Protein AF-0000000077340319 (afdb_homodimer)

InterPro domains:
  IPR002528 Multi antimicrobial extrusion protein [PF01554] (1-114)

Structure (mmCIF, N/CA/C/O backbone):
data_AF-0000000077340319-model_v1
#
loop_
_entity.id
_entity.type
_entity.pdbx_description
1 polymer 'Uncharacterized protein'
#
loop_
_atom_site.group_PDB
_atom_site.id
_atom_site.type_symbol
_atom_site.label_atom_id
_atom_site.label_alt_id
_atom_site.label_comp_id
_atom_site.label_asym_id
_atom_site.label_entity_id
_atom_site.label_seq_id
_atom_site.pdbx_PDB_ins_code
_atom_site.Cartn_x
_atom_site.Cartn_y
_atom_site.Cartn_z
_atom_site.occupancy
_atom_site.B_iso_or_equiv
_atom_site.auth_seq_id
_atom_site.auth_comp_id
_atom_site.auth_asym_id
_atom_site.auth_atom_id
_atom_site.pdbx_PDB_model_num
ATOM 1 N N . MET A 1 1 ? 5.273 -1.945 2.334 1 71.88 1 MET A N 1
ATOM 2 C CA . MET A 1 1 ? 4.215 -0.991 2.012 1 71.88 1 MET A CA 1
ATOM 3 C C . MET A 1 1 ? 3.523 -0.497 3.277 1 71.88 1 MET A C 1
ATOM 5 O O . MET A 1 1 ? 3.422 0.709 3.504 1 71.88 1 MET A O 1
ATOM 9 N N . GLY A 1 2 ? 3.26 -1.447 4.137 1 71.12 2 GLY A N 1
ATOM 10 C CA . GLY A 1 2 ? 2.559 -1.055 5.348 1 71.12 2 GLY A CA 1
ATOM 11 C C . GLY A 1 2 ? 3.375 -0.139 6.238 1 71.12 2 GLY A C 1
ATOM 12 O O . GLY A 1 2 ? 2.877 0.888 6.707 1 71.12 2 GLY A O 1
ATOM 13 N N . MET A 1 3 ? 4.664 -0.384 6.344 1 78.5 3 MET A N 1
ATOM 14 C CA . MET A 1 3 ? 5.492 0.429 7.227 1 78.5 3 MET A CA 1
ATOM 15 C C . MET A 1 3 ? 5.75 1.805 6.621 1 78.5 3 MET A C 1
ATOM 17 O O . MET A 1 3 ? 5.859 2.797 7.344 1 78.5 3 MET A O 1
ATOM 21 N N . ALA A 1 4 ? 5.758 1.771 5.332 1 83.62 4 ALA A N 1
ATOM 22 C CA . ALA A 1 4 ? 5.977 3.045 4.648 1 83.62 4 ALA A CA 1
ATOM 23 C C . ALA A 1 4 ? 4.762 3.955 4.781 1 83.62 4 ALA A C 1
ATOM 25 O O . ALA A 1 4 ? 4.879 5.18 4.688 1 83.62 4 ALA A O 1
ATOM 26 N N . SER A 1 5 ? 3.633 3.4 5.066 1 86.25 5 SER A N 1
ATOM 27 C CA . SER A 1 5 ? 2.424 4.207 5.215 1 86.25 5 SER A CA 1
ATOM 28 C C . SER A 1 5 ? 2.484 5.062 6.473 1 86.25 5 SER A C 1
ATOM 30 O O . SER A 1 5 ? 1.88 6.137 6.527 1 86.25 5 SER A O 1
ATOM 32 N N . ALA A 1 6 ? 3.264 4.555 7.484 1 90.12 6 ALA A N 1
ATOM 33 C CA . ALA A 1 6 ? 3.482 5.367 8.68 1 90.12 6 ALA A CA 1
ATOM 34 C C . ALA A 1 6 ? 4.203 6.664 8.336 1 90.12 6 ALA A C 1
ATOM 36 O O . ALA A 1 6 ? 3.924 7.711 8.922 1 90.12 6 ALA A O 1
ATOM 37 N N . LEU A 1 7 ? 5.098 6.516 7.422 1 92.81 7 LEU A N 1
ATOM 38 C CA . LEU A 1 7 ? 5.805 7.711 6.973 1 92.81 7 LEU A CA 1
ATOM 39 C C . LEU A 1 7 ? 4.848 8.688 6.305 1 92.81 7 LEU A C 1
ATOM 41 O O . LEU A 1 7 ? 4.934 9.898 6.527 1 92.81 7 LEU A O 1
ATOM 45 N N . ASP A 1 8 ? 3.957 8.148 5.508 1 93 8 ASP A N 1
ATOM 46 C CA . ASP A 1 8 ? 2.951 8.984 4.859 1 93 8 ASP A CA 1
ATOM 47 C C . ASP A 1 8 ? 2.125 9.75 5.891 1 93 8 ASP A C 1
ATOM 49 O O . ASP A 1 8 ? 1.859 10.945 5.719 1 93 8 ASP A O 1
ATOM 53 N N . THR A 1 9 ? 1.809 9.086 6.914 1 92.94 9 THR A N 1
ATOM 54 C CA . THR A 1 9 ? 0.997 9.688 7.969 1 92.94 9 THR A CA 1
ATOM 55 C C . THR A 1 9 ? 1.769 10.789 8.688 1 92.94 9 THR A C 1
ATOM 57 O O . THR A 1 9 ? 1.292 11.922 8.781 1 92.94 9 THR A O 1
ATOM 60 N N . LEU A 1 10 ? 2.934 10.5 9.117 1 94.69 10 LEU A N 1
ATOM 61 C CA . LEU A 1 10 ? 3.713 11.438 9.914 1 94.69 10 LEU A CA 1
ATOM 62 C C . LEU A 1 10 ? 4.145 12.633 9.07 1 94.69 10 LEU A C 1
ATOM 64 O O . LEU A 1 10 ? 4.078 13.781 9.531 1 94.69 10 LEU A O 1
ATOM 68 N N . CYS A 1 11 ? 4.566 12.352 7.863 1 96 11 CYS A N 1
ATOM 69 C CA . CYS A 1 11 ? 4.941 13.445 6.973 1 96 11 CYS A CA 1
ATOM 70 C C . CYS A 1 11 ? 3.732 14.297 6.617 1 96 11 CYS A C 1
ATOM 72 O O . CYS A 1 11 ? 3.832 15.523 6.547 1 96 11 CYS A O 1
ATOM 74 N N . GLY A 1 12 ? 2.59 13.641 6.352 1 95.94 12 GLY A N 1
ATOM 75 C CA . GLY A 1 12 ? 1.373 14.391 6.066 1 95.94 12 GLY A CA 1
ATOM 76 C C . GLY A 1 12 ? 0.97 15.32 7.195 1 95.94 12 GLY A C 1
ATOM 77 O O . GLY A 1 12 ? 0.634 16.484 6.953 1 95.94 12 GLY A O 1
ATOM 78 N N . GLN A 1 13 ? 1.025 14.82 8.359 1 96.06 13 GLN A N 1
ATOM 79 C CA . GLN A 1 13 ? 0.679 15.625 9.531 1 96.06 13 GLN A CA 1
ATOM 80 C C . GLN A 1 13 ? 1.628 16.812 9.68 1 96.06 13 GLN A C 1
ATOM 82 O O . GLN A 1 13 ? 1.188 17.938 9.914 1 96.06 13 GLN A O 1
ATOM 87 N N . SER A 1 14 ? 2.91 16.531 9.586 1 96.5 14 SER A N 1
ATOM 88 C CA . SER A 1 14 ? 3.912 17.594 9.734 1 96.5 14 SER A CA 1
ATOM 89 C C . SER A 1 14 ? 3.777 18.641 8.633 1 96.5 14 SER A C 1
ATOM 91 O O . SER A 1 14 ? 3.9 19.844 8.898 1 96.5 14 SER A O 1
ATOM 93 N N . TYR A 1 15 ? 3.562 18.219 7.441 1 96.88 15 TYR A N 1
ATOM 94 C CA . TYR A 1 15 ? 3.379 19.141 6.328 1 96.88 15 TYR A CA 1
ATOM 95 C C . TYR A 1 15 ? 2.152 20.016 6.551 1 96.88 15 TYR A C 1
ATOM 97 O O . TYR A 1 15 ? 2.211 21.234 6.355 1 96.88 15 TYR A O 1
ATOM 105 N N . GLY A 1 16 ? 1.054 19.391 6.949 1 95.81 16 GLY A N 1
ATOM 106 C CA . GLY A 1 16 ? -0.154 20.141 7.258 1 95.81 16 GLY A CA 1
ATOM 107 C C . GLY A 1 16 ? 0.039 21.156 8.375 1 95.81 16 GLY A C 1
ATOM 108 O O . GLY A 1 16 ? -0.524 22.25 8.328 1 95.81 16 GLY A O 1
ATOM 109 N N . ALA A 1 17 ? 0.841 20.797 9.297 1 96.88 17 ALA A N 1
ATOM 110 C CA . ALA A 1 17 ? 1.118 21.656 10.445 1 96.88 17 ALA A CA 1
ATOM 111 C C . ALA A 1 17 ? 2.205 22.672 10.117 1 96.88 17 ALA A C 1
ATOM 113 O O . ALA A 1 17 ? 2.633 23.438 10.984 1 96.88 17 ALA A O 1
ATOM 114 N N . LYS A 1 18 ? 2.727 22.578 8.938 1 96.94 18 LYS A N 1
ATOM 115 C CA . LYS A 1 18 ? 3.775 23.469 8.438 1 96.94 18 LYS A CA 1
ATOM 116 C C . LYS A 1 18 ? 5.078 23.266 9.203 1 96.94 18 LYS A C 1
ATOM 118 O O . LYS A 1 18 ? 5.832 24.219 9.43 1 96.94 18 LYS A O 1
ATOM 123 N N . GLN A 1 19 ? 5.211 22.078 9.719 1 95.88 19 GLN A N 1
ATOM 124 C CA . GLN A 1 19 ? 6.488 21.672 10.297 1 95.88 19 GLN A CA 1
ATOM 125 C C . GLN A 1 19 ? 7.363 20.984 9.258 1 95.88 19 GLN A C 1
ATOM 127 O O . GLN A 1 19 ? 7.66 19.797 9.383 1 95.88 19 GLN A O 1
ATOM 132 N N . TYR A 1 20 ? 7.891 21.734 8.398 1 95.69 20 TYR A N 1
ATOM 133 C CA . TYR A 1 20 ? 8.523 21.219 7.195 1 95.69 20 TYR A CA 1
ATOM 134 C C . TYR A 1 20 ? 9.828 20.5 7.535 1 95.69 20 TYR A C 1
ATOM 136 O O . TYR A 1 20 ? 10.164 19.484 6.906 1 95.69 20 TYR A O 1
ATOM 144 N N . HIS A 1 21 ? 10.5 20.875 8.539 1 92.5 21 HIS A N 1
ATOM 145 C CA . HIS A 1 21 ? 11.773 20.266 8.898 1 92.5 21 HIS A CA 1
ATOM 146 C C . HIS A 1 21 ? 11.586 18.828 9.383 1 92.5 21 HIS A C 1
ATOM 148 O O . HIS A 1 21 ? 12.492 18.016 9.258 1 92.5 21 HIS A O 1
ATOM 154 N N . MET A 1 22 ? 10.438 18.516 9.852 1 94.5 22 MET A N 1
ATOM 155 C CA . MET A 1 22 ? 10.164 17.203 10.406 1 94.5 22 MET A CA 1
ATOM 156 C C . MET A 1 22 ? 10.031 16.156 9.305 1 94.5 22 MET A C 1
ATOM 158 O O . MET A 1 22 ? 10.156 14.961 9.547 1 94.5 22 MET A O 1
ATOM 162 N N . LEU A 1 23 ? 9.789 16.578 8.109 1 95.94 23 LEU A N 1
ATOM 163 C CA . LEU A 1 23 ? 9.594 15.648 7.004 1 95.94 23 LEU A CA 1
ATOM 164 C C . LEU A 1 23 ? 10.875 14.859 6.734 1 95.94 23 LEU A C 1
ATOM 166 O O . LEU A 1 23 ? 10.828 13.633 6.59 1 95.94 23 LEU A O 1
ATOM 170 N N . SER A 1 24 ? 11.984 15.57 6.695 1 95.25 24 SER A N 1
ATOM 171 C CA . SER A 1 24 ? 13.25 14.883 6.449 1 95.25 24 SER A CA 1
ATOM 172 C C . SER A 1 24 ? 13.609 13.961 7.609 1 95.25 24 SER A C 1
ATOM 174 O O . SER A 1 24 ? 14.18 12.891 7.398 1 95.25 24 SER A O 1
ATOM 176 N N . ILE A 1 25 ? 13.242 14.336 8.805 1 94.31 25 ILE A N 1
ATOM 177 C CA . ILE A 1 25 ? 13.516 13.531 9.992 1 94.31 25 ILE A CA 1
ATOM 178 C C . ILE A 1 25 ? 12.719 12.234 9.938 1 94.31 25 ILE A C 1
ATOM 180 O O . ILE A 1 25 ? 13.273 11.148 10.148 1 94.31 25 ILE A O 1
ATOM 184 N N . HIS A 1 26 ? 11.461 12.352 9.602 1 94.62 26 HIS A N 1
ATOM 185 C CA . HIS A 1 26 ? 10.617 11.172 9.469 1 94.62 26 HIS A CA 1
ATOM 186 C C . HIS A 1 26 ? 11.117 10.258 8.352 1 94.62 26 HIS A C 1
ATOM 188 O O . HIS A 1 26 ? 11.133 9.039 8.5 1 94.62 26 HIS A O 1
ATOM 194 N N . MET A 1 27 ? 11.484 10.875 7.262 1 95.44 27 MET A N 1
ATOM 195 C CA . MET A 1 27 ? 11.945 10.102 6.117 1 95.44 27 MET A CA 1
ATOM 196 C C . MET A 1 27 ? 13.203 9.305 6.469 1 95.44 27 MET A C 1
ATOM 198 O O . MET A 1 27 ? 13.289 8.109 6.172 1 95.44 27 MET A O 1
ATOM 202 N N . GLN A 1 28 ? 14.156 9.93 7.137 1 95 28 GLN A N 1
ATOM 203 C CA . GLN A 1 28 ? 15.398 9.273 7.531 1 95 28 GLN A CA 1
ATOM 204 C C . GLN A 1 28 ? 15.125 8.148 8.523 1 95 28 GLN A C 1
ATOM 206 O O . GLN A 1 28 ? 15.711 7.066 8.422 1 95 28 GLN A O 1
ATOM 211 N N . ARG A 1 29 ? 14.312 8.438 9.445 1 94.06 29 ARG A N 1
ATOM 212 C CA . ARG A 1 29 ? 13.922 7.414 10.414 1 94.06 29 ARG A CA 1
ATOM 213 C C . ARG A 1 29 ? 13.297 6.211 9.711 1 94.06 29 ARG A C 1
ATOM 215 O O . ARG A 1 29 ? 13.633 5.066 10.016 1 94.06 29 ARG A O 1
ATOM 222 N N . ALA A 1 30 ? 12.383 6.516 8.82 1 94.88 30 ALA A N 1
ATOM 223 C CA . ALA A 1 30 ? 11.719 5.453 8.07 1 94.88 30 ALA A CA 1
ATOM 224 C C . ALA A 1 30 ? 12.719 4.652 7.246 1 94.88 30 ALA A C 1
ATOM 226 O O . ALA A 1 30 ? 12.641 3.424 7.184 1 94.88 30 ALA A O 1
ATOM 227 N N . MET A 1 31 ? 13.648 5.363 6.613 1 95.38 31 MET A N 1
ATOM 228 C CA . MET A 1 31 ? 14.664 4.688 5.805 1 95.38 31 MET A CA 1
ATOM 229 C C . MET A 1 31 ? 15.484 3.727 6.652 1 95.38 31 MET A C 1
ATOM 231 O O . MET A 1 31 ? 15.734 2.592 6.246 1 95.38 31 MET A O 1
ATOM 235 N N . LEU A 1 32 ? 15.836 4.172 7.785 1 94.31 32 LEU A N 1
ATOM 236 C CA . LEU A 1 32 ? 16.625 3.34 8.695 1 94.31 32 LEU A CA 1
ATOM 237 C C . LEU A 1 32 ? 15.836 2.102 9.109 1 94.31 32 LEU A C 1
ATOM 239 O O . LEU A 1 32 ? 16.344 0.983 9.039 1 94.31 32 LEU A O 1
ATOM 243 N N . ILE A 1 33 ? 14.664 2.279 9.5 1 93.62 33 ILE A N 1
ATOM 244 C CA . ILE A 1 33 ? 13.82 1.188 9.984 1 93.62 33 ILE A CA 1
ATOM 245 C C . ILE A 1 33 ? 13.547 0.203 8.844 1 93.62 33 ILE A C 1
ATOM 247 O O . ILE A 1 33 ? 13.656 -1.012 9.031 1 93.62 33 ILE A O 1
ATOM 251 N N . LEU A 1 34 ? 13.211 0.762 7.691 1 94.12 34 LEU A N 1
ATOM 252 C CA . LEU A 1 34 ? 12.883 -0.107 6.566 1 94.12 34 LEU A CA 1
ATOM 253 C C . LEU A 1 34 ? 14.109 -0.884 6.102 1 94.12 34 LEU A C 1
ATOM 255 O O . LEU A 1 34 ? 13.992 -2.043 5.691 1 94.12 34 LEU A O 1
ATOM 259 N N . LEU A 1 35 ? 15.289 -0.278 6.188 1 95.69 35 LEU A N 1
ATOM 260 C CA . LEU A 1 35 ? 16.516 -0.983 5.844 1 95.69 35 LEU A CA 1
ATOM 261 C C . LEU A 1 35 ? 16.781 -2.111 6.836 1 95.69 35 LEU A C 1
ATOM 263 O O . LEU A 1 35 ? 17.172 -3.213 6.434 1 95.69 35 LEU A O 1
ATOM 267 N N . ILE A 1 36 ? 16.547 -1.866 8.07 1 94.5 36 ILE A N 1
ATOM 268 C CA . ILE A 1 36 ? 16.781 -2.861 9.117 1 94.5 36 ILE A CA 1
ATOM 269 C C . ILE A 1 36 ? 15.797 -4.012 8.969 1 94.5 36 ILE A C 1
ATOM 271 O O . ILE A 1 36 ? 16.172 -5.18 9.047 1 94.5 36 ILE A O 1
ATOM 275 N N . VAL A 1 37 ? 14.539 -3.709 8.727 1 92.62 37 VAL A N 1
ATOM 276 C CA . VAL A 1 37 ? 13.5 -4.723 8.594 1 92.62 37 VAL A CA 1
ATOM 277 C C . VAL A 1 37 ? 13.742 -5.555 7.34 1 92.62 37 VAL A C 1
ATOM 279 O O . VAL A 1 37 ? 13.367 -6.73 7.285 1 92.62 37 VAL A O 1
ATOM 282 N N . SER A 1 38 ? 14.383 -4.977 6.324 1 94.81 38 SER A N 1
ATOM 283 C CA . SER A 1 38 ? 14.648 -5.676 5.074 1 94.81 38 SER A CA 1
ATOM 284 C C . SER A 1 38 ? 15.703 -6.766 5.27 1 94.81 38 SER A C 1
ATOM 286 O O . SER A 1 38 ? 15.773 -7.715 4.488 1 94.81 38 SER A O 1
ATOM 288 N N . ILE A 1 39 ? 16.5 -6.656 6.309 1 96.44 39 ILE A N 1
ATOM 289 C CA . ILE A 1 39 ? 17.578 -7.605 6.531 1 96.44 39 ILE A CA 1
ATOM 290 C C . ILE A 1 39 ? 17 -8.992 6.82 1 96.44 39 ILE A C 1
ATOM 292 O O . ILE A 1 39 ? 17.328 -9.961 6.129 1 96.44 39 ILE A O 1
ATOM 296 N N . PRO A 1 40 ? 16.141 -9.172 7.848 1 95.5 40 PRO A N 1
ATOM 297 C CA . PRO A 1 40 ? 15.57 -10.5 8.062 1 95.5 40 PRO A CA 1
ATOM 298 C C . PRO A 1 40 ? 14.758 -10.992 6.859 1 95.5 40 PRO A C 1
ATOM 300 O O . PRO A 1 40 ? 14.742 -12.195 6.57 1 95.5 40 PRO A O 1
ATOM 303 N N . LEU A 1 41 ? 14.109 -10.109 6.18 1 93.5 41 LEU A N 1
ATOM 304 C CA . LEU A 1 41 ? 13.352 -10.492 4.988 1 93.5 41 LEU A CA 1
ATOM 305 C C . LEU A 1 41 ? 14.289 -11 3.896 1 93.5 41 LEU A C 1
ATOM 307 O O . LEU A 1 41 ? 13.969 -11.969 3.205 1 93.5 41 LEU A O 1
ATOM 311 N N . ALA A 1 42 ? 15.375 -10.312 3.746 1 96.38 42 ALA A N 1
ATOM 312 C CA . ALA A 1 42 ? 16.375 -10.742 2.781 1 96.38 42 ALA A CA 1
ATOM 313 C C . ALA A 1 42 ? 16.906 -12.125 3.123 1 96.38 42 ALA A C 1
ATOM 315 O O . ALA A 1 42 ? 17.156 -12.945 2.232 1 96.38 42 ALA A O 1
ATOM 316 N N . THR A 1 43 ? 17.094 -12.391 4.391 1 96.62 43 THR A N 1
ATOM 317 C CA . THR A 1 43 ? 17.578 -13.695 4.844 1 96.62 43 THR A CA 1
ATOM 318 C C . THR A 1 43 ? 16.562 -14.781 4.504 1 96.62 43 THR A C 1
ATOM 320 O O . THR A 1 43 ? 16.938 -15.867 4.047 1 96.62 43 THR A O 1
ATOM 323 N N . ILE A 1 44 ? 15.305 -14.5 4.688 1 95.25 44 ILE A N 1
ATOM 324 C CA . ILE A 1 44 ? 14.25 -15.445 4.355 1 95.25 44 ILE A CA 1
ATOM 325 C C . ILE A 1 44 ? 14.25 -15.719 2.85 1 95.25 44 ILE A C 1
ATOM 327 O O . ILE A 1 44 ? 14.125 -16.859 2.42 1 95.25 44 ILE A O 1
ATOM 331 N N . TRP A 1 45 ? 14.414 -14.664 2.068 1 93.94 45 TRP A N 1
ATOM 332 C CA . TRP A 1 45 ? 14.453 -14.805 0.617 1 93.94 45 TRP A CA 1
ATOM 333 C C . TRP A 1 45 ? 15.656 -15.633 0.178 1 93.94 45 TRP A C 1
ATOM 335 O O . TRP A 1 45 ? 15.562 -16.422 -0.771 1 93.94 45 TRP A O 1
ATOM 345 N N . ALA A 1 46 ? 16.766 -15.477 0.875 1 95.5 46 ALA A N 1
ATOM 346 C CA . ALA A 1 46 ? 18 -16.188 0.516 1 95.5 46 ALA A CA 1
ATOM 347 C C . ALA A 1 46 ? 17.844 -17.688 0.706 1 95.5 46 ALA A C 1
ATOM 349 O O . ALA A 1 46 ? 18.516 -18.484 0.034 1 95.5 46 ALA A O 1
ATOM 350 N N . TYR A 1 47 ? 16.875 -18.062 1.56 1 96 47 TYR A N 1
ATOM 351 C CA . TYR A 1 47 ? 16.719 -19.484 1.869 1 96 47 TYR A CA 1
ATOM 352 C C . TYR A 1 47 ? 15.367 -20 1.379 1 96 47 TYR A C 1
ATOM 354 O O . TYR A 1 47 ? 14.797 -20.922 1.956 1 96 47 TYR A O 1
ATOM 362 N N . THR A 1 48 ? 14.82 -19.312 0.437 1 93.5 48 THR A N 1
ATOM 363 C CA . THR A 1 48 ? 13.516 -19.672 -0.113 1 93.5 48 THR A CA 1
ATOM 364 C C . THR A 1 48 ? 13.516 -21.109 -0.615 1 93.5 48 THR A C 1
ATOM 366 O O . THR A 1 48 ? 12.531 -21.828 -0.439 1 93.5 48 THR A O 1
ATOM 369 N N . GLY A 1 49 ? 14.641 -21.562 -1.271 1 93.56 49 GLY A N 1
ATOM 370 C CA . GLY A 1 49 ? 14.727 -22.938 -1.757 1 93.56 49 GLY A CA 1
ATOM 371 C C . GLY A 1 49 ? 14.641 -23.969 -0.65 1 93.56 49 GLY A C 1
ATOM 372 O O . GLY A 1 49 ? 13.906 -24.953 -0.771 1 93.56 49 GLY A O 1
ATOM 373 N N . THR A 1 50 ? 15.406 -23.719 0.426 1 93.81 50 THR A N 1
ATOM 374 C CA . THR A 1 50 ? 15.398 -24.594 1.585 1 93.81 50 THR A CA 1
ATOM 375 C C . THR A 1 50 ? 14.008 -24.672 2.207 1 93.81 50 THR A C 1
ATOM 377 O O . THR A 1 50 ? 13.547 -25.734 2.6 1 93.81 50 THR A O 1
ATOM 380 N N . ILE A 1 51 ? 13.344 -23.578 2.236 1 94.5 51 ILE A N 1
ATOM 381 C CA . ILE A 1 51 ? 12.008 -23.5 2.816 1 94.5 51 ILE A CA 1
ATOM 382 C C . ILE A 1 51 ? 11.016 -24.25 1.934 1 94.5 51 ILE A C 1
ATOM 384 O O . ILE A 1 51 ? 10.188 -25.016 2.434 1 94.5 51 ILE A O 1
ATOM 388 N N . LEU A 1 52 ? 11.18 -24.031 0.595 1 92.19 52 LEU A N 1
ATOM 389 C CA . LEU A 1 52 ? 10.273 -24.688 -0.344 1 92.19 52 LEU A CA 1
ATOM 390 C C . LEU A 1 52 ? 10.484 -26.203 -0.337 1 92.19 52 LEU A C 1
ATOM 392 O O . LEU A 1 52 ? 9.516 -26.969 -0.399 1 92.19 52 LEU A O 1
ATOM 396 N N . MET A 1 53 ? 11.695 -26.641 -0.187 1 94.12 53 MET A N 1
ATOM 397 C CA . MET A 1 53 ? 11.984 -28.062 -0.109 1 94.12 53 MET A CA 1
ATOM 398 C C . MET A 1 53 ? 11.438 -28.656 1.184 1 94.12 53 MET A C 1
ATOM 400 O O . MET A 1 53 ? 10.945 -29.797 1.191 1 94.12 53 MET A O 1
ATOM 404 N N . ALA A 1 54 ? 11.461 -27.922 2.209 1 94.19 54 ALA A N 1
ATOM 405 C CA . ALA A 1 54 ? 10.969 -28.375 3.51 1 94.19 54 ALA A CA 1
ATOM 406 C C . ALA A 1 54 ? 9.461 -28.594 3.488 1 94.19 54 ALA A C 1
ATOM 408 O O . ALA A 1 54 ? 8.938 -29.438 4.215 1 94.19 54 ALA A O 1
ATOM 409 N N . VAL A 1 55 ? 8.82 -27.875 2.582 1 92.62 55 VAL A N 1
ATOM 410 C CA . VAL A 1 55 ? 7.371 -28.016 2.525 1 92.62 55 VAL A CA 1
ATOM 411 C C . VAL A 1 55 ? 6.988 -28.969 1.401 1 92.62 55 VAL A C 1
ATOM 413 O O . VAL A 1 55 ? 5.828 -29.031 0.995 1 92.62 55 VAL A O 1
ATOM 416 N N . GLY A 1 56 ? 7.973 -29.625 0.768 1 92.94 56 GLY A N 1
ATOM 417 C CA . GLY A 1 56 ? 7.719 -30.734 -0.122 1 92.94 56 GLY A CA 1
ATOM 418 C C . GLY A 1 56 ? 7.703 -30.344 -1.587 1 92.94 56 GLY A C 1
ATOM 419 O O . GLY A 1 56 ? 7.176 -31.078 -2.426 1 92.94 56 GLY A O 1
ATOM 420 N N . GLN A 1 57 ? 8.273 -29.234 -1.867 1 90.25 57 GLN A N 1
ATOM 421 C CA . GLN A 1 57 ? 8.297 -28.797 -3.262 1 90.25 57 GLN A CA 1
ATOM 422 C C . GLN A 1 57 ? 9.406 -29.5 -4.035 1 90.25 57 GLN A C 1
ATOM 424 O O . GLN A 1 57 ? 10.359 -30.016 -3.441 1 90.25 57 GLN A O 1
ATOM 429 N N . ASP A 1 58 ? 9.242 -29.531 -5.293 1 94.19 58 ASP A N 1
ATOM 430 C CA . ASP A 1 58 ? 10.242 -30.141 -6.176 1 94.19 58 ASP A CA 1
ATOM 431 C C . ASP A 1 58 ? 11.594 -29.453 -6.008 1 94.19 58 ASP A C 1
ATOM 433 O O . ASP A 1 58 ? 11.688 -28.219 -6.02 1 94.19 58 ASP A O 1
ATOM 437 N N . PRO A 1 59 ? 12.633 -30.234 -5.891 1 93.56 59 PRO A N 1
ATOM 438 C CA . PRO A 1 59 ? 13.961 -29.672 -5.645 1 93.56 59 PRO A CA 1
ATOM 439 C C . PRO A 1 59 ? 14.43 -28.734 -6.762 1 93.56 59 PRO A C 1
ATOM 441 O O . PRO A 1 59 ? 15.039 -27.703 -6.496 1 93.56 59 PRO A O 1
ATOM 444 N N . GLU A 1 60 ? 14.188 -29.094 -7.957 1 92.62 60 GLU A N 1
ATOM 445 C CA . GLU A 1 60 ? 14.625 -28.266 -9.078 1 92.62 60 GLU A CA 1
ATOM 446 C C . GLU A 1 60 ? 13.883 -26.938 -9.109 1 92.62 60 GLU A C 1
ATOM 448 O O . GLU A 1 60 ? 14.492 -25.891 -9.336 1 92.62 60 GLU A O 1
ATOM 453 N N . ILE A 1 61 ? 12.648 -26.953 -8.906 1 89.81 61 ILE A N 1
ATOM 454 C CA . ILE A 1 61 ? 11.82 -25.75 -8.852 1 89.81 61 ILE A CA 1
ATOM 455 C C . ILE A 1 61 ? 12.242 -24.891 -7.66 1 89.81 61 ILE A C 1
ATOM 457 O O . ILE A 1 61 ? 12.352 -23.672 -7.773 1 89.81 61 ILE A O 1
ATOM 461 N N . SER A 1 62 ? 12.523 -25.562 -6.578 1 94 62 SER A N 1
ATOM 462 C CA . SER A 1 62 ? 12.945 -24.875 -5.363 1 94 62 SER A CA 1
ATOM 463 C C . SER A 1 62 ? 14.273 -24.156 -5.559 1 94 62 SER A C 1
ATOM 465 O O . SER A 1 62 ? 14.461 -23.031 -5.094 1 94 62 SER A O 1
ATOM 467 N N . GLN A 1 63 ? 15.148 -24.797 -6.211 1 93.12 63 GLN A N 1
ATOM 468 C CA . GLN A 1 63 ? 16.469 -24.219 -6.453 1 93.12 63 GLN A CA 1
ATOM 469 C C . GLN A 1 63 ? 16.375 -23.016 -7.391 1 93.12 63 GLN A C 1
ATOM 471 O O . GLN A 1 63 ? 17.062 -22.016 -7.195 1 93.12 63 GLN A O 1
ATOM 476 N N . GLU A 1 64 ? 15.586 -23.156 -8.391 1 91.88 64 GLU A N 1
ATOM 477 C CA . GLU A 1 64 ? 15.391 -22.047 -9.312 1 91.88 64 GLU A CA 1
ATOM 478 C C . GLU A 1 64 ? 14.75 -20.844 -8.602 1 91.88 64 GLU A C 1
ATOM 480 O O . GLU A 1 64 ? 15.125 -19.703 -8.844 1 91.88 64 GLU A O 1
ATOM 485 N N . ALA A 1 65 ? 13.773 -21.125 -7.738 1 92 65 ALA A N 1
ATOM 486 C CA . ALA A 1 65 ? 13.109 -20.062 -6.965 1 92 65 ALA A CA 1
ATOM 487 C C . ALA A 1 65 ? 14.102 -19.359 -6.039 1 92 65 ALA A C 1
ATOM 489 O O . ALA A 1 65 ? 14.047 -18.141 -5.879 1 92 65 ALA A O 1
ATOM 490 N N . GLU A 1 66 ? 14.93 -20.125 -5.484 1 94.5 66 GLU A N 1
ATOM 491 C CA . GLU A 1 66 ? 15.93 -19.562 -4.578 1 94.5 66 GLU A CA 1
ATOM 492 C C . GLU A 1 66 ? 16.891 -18.641 -5.32 1 94.5 66 GLU A C 1
ATOM 494 O O . GLU A 1 66 ? 17.219 -17.547 -4.844 1 94.5 66 GLU A O 1
ATOM 499 N N . LEU A 1 67 ? 17.391 -19.141 -6.457 1 92.88 67 LEU A N 1
ATOM 500 C CA . LEU A 1 67 ? 18.312 -18.344 -7.25 1 92.88 67 LEU A CA 1
ATOM 501 C C . LEU A 1 67 ? 17.672 -17.031 -7.676 1 92.88 67 LEU A C 1
ATOM 503 O O . LEU A 1 67 ? 18.297 -15.969 -7.582 1 92.88 67 LEU A O 1
ATOM 507 N N . TYR A 1 68 ? 16.438 -17.125 -8.18 1 93.5 68 TYR A N 1
ATOM 508 C CA . TYR A 1 68 ? 15.703 -15.93 -8.562 1 93.5 68 TYR A CA 1
ATOM 509 C C . TYR A 1 68 ? 15.57 -14.977 -7.375 1 93.5 68 TYR A C 1
ATOM 511 O O . TYR A 1 68 ? 15.828 -13.781 -7.5 1 93.5 68 TYR A O 1
ATOM 519 N N . ALA A 1 69 ? 15.203 -15.523 -6.227 1 94.12 69 ALA A N 1
ATOM 520 C CA . ALA A 1 69 ? 14.984 -14.727 -5.02 1 94.12 69 ALA A CA 1
ATOM 521 C C . ALA A 1 69 ? 16.281 -14.055 -4.566 1 94.12 69 ALA A C 1
ATOM 523 O O . ALA A 1 69 ? 16.266 -12.891 -4.148 1 94.12 69 ALA A O 1
ATOM 524 N N . ARG A 1 70 ? 17.328 -14.758 -4.637 1 95.38 70 ARG A N 1
ATOM 525 C CA . ARG A 1 70 ? 18.609 -14.211 -4.211 1 95.38 70 ARG A CA 1
ATOM 526 C C . ARG A 1 70 ? 19.031 -13.039 -5.09 1 95.38 70 ARG A C 1
ATOM 528 O O . ARG A 1 70 ? 19.578 -12.047 -4.602 1 95.38 70 ARG A O 1
ATOM 535 N N . PHE A 1 71 ? 18.719 -13.141 -6.367 1 94.31 71 PHE A N 1
ATOM 536 C CA . PHE A 1 71 ? 19.062 -12.062 -7.285 1 94.31 71 PHE A CA 1
ATOM 537 C C . PHE A 1 71 ? 18.125 -10.875 -7.09 1 94.31 71 PHE A C 1
ATOM 539 O O . PHE A 1 71 ? 18.438 -9.758 -7.52 1 94.31 71 PHE A O 1
ATOM 546 N N . MET A 1 72 ? 16.969 -11.102 -6.391 1 95.12 72 MET A N 1
ATOM 547 C CA . MET A 1 72 ? 16 -10.039 -6.137 1 95.12 72 MET A CA 1
ATOM 548 C C . MET A 1 72 ? 16.297 -9.336 -4.82 1 95.12 72 MET A C 1
ATOM 550 O O . MET A 1 72 ? 15.727 -8.281 -4.531 1 95.12 72 MET A O 1
ATOM 554 N N . ILE A 1 73 ? 17.172 -9.82 -4.07 1 95.81 73 ILE A N 1
ATOM 555 C CA . ILE A 1 73 ? 17.406 -9.328 -2.717 1 95.81 73 ILE A CA 1
ATOM 556 C C . ILE A 1 73 ? 17.797 -7.848 -2.768 1 95.81 73 ILE A C 1
ATOM 558 O O . ILE A 1 73 ? 17.281 -7.039 -1.994 1 95.81 73 ILE A O 1
ATOM 562 N N . PRO A 1 74 ? 18.641 -7.438 -3.723 1 96.38 74 PRO A N 1
ATOM 563 C CA . PRO A 1 74 ? 18.969 -6.008 -3.764 1 96.38 74 PRO A CA 1
ATOM 564 C C . PRO A 1 74 ? 17.734 -5.133 -3.992 1 96.38 74 PRO A C 1
ATOM 566 O O . PRO A 1 74 ? 17.703 -3.986 -3.541 1 96.38 74 PRO A O 1
ATOM 569 N N . SER A 1 75 ? 16.734 -5.633 -4.66 1 95.12 75 SER A N 1
ATOM 570 C CA . SER A 1 75 ? 15.523 -4.875 -4.934 1 95.12 75 SER A CA 1
ATOM 571 C C . SER A 1 75 ? 14.742 -4.602 -3.654 1 95.12 75 SER A C 1
ATOM 573 O O . SER A 1 75 ? 14.047 -3.59 -3.551 1 95.12 75 SER A O 1
ATOM 575 N N . LEU A 1 76 ? 14.906 -5.473 -2.723 1 94.38 76 LEU A N 1
ATOM 576 C CA . LEU A 1 76 ? 14.211 -5.32 -1.449 1 94.38 76 LEU A CA 1
ATOM 577 C C . LEU A 1 76 ? 14.672 -4.059 -0.728 1 94.38 76 LEU A C 1
ATOM 579 O O . LEU A 1 76 ? 13.844 -3.281 -0.241 1 94.38 76 LEU A O 1
ATOM 583 N N . PHE A 1 77 ? 15.891 -3.822 -0.715 1 96.44 77 PHE A N 1
ATOM 584 C CA . PHE A 1 77 ? 16.453 -2.65 -0.061 1 96.44 77 PHE A CA 1
ATOM 585 C C . PHE A 1 77 ? 16.141 -1.384 -0.851 1 96.44 77 PHE A C 1
ATOM 587 O O . PHE A 1 77 ? 15.773 -0.361 -0.272 1 96.44 77 PHE A O 1
ATOM 594 N N . ALA A 1 78 ? 16.219 -1.524 -2.115 1 96.5 78 ALA A N 1
ATOM 595 C CA . ALA A 1 78 ? 15.914 -0.385 -2.975 1 96.5 78 ALA A CA 1
ATOM 596 C C . ALA A 1 78 ? 14.438 0.01 -2.854 1 96.5 78 ALA A C 1
ATOM 598 O O . ALA A 1 78 ? 14.109 1.198 -2.822 1 96.5 78 ALA A O 1
ATOM 599 N N . TYR A 1 79 ? 13.648 -0.96 -2.74 1 93.69 79 TYR A N 1
ATOM 600 C CA . TYR A 1 79 ? 12.219 -0.715 -2.646 1 93.69 79 TYR A CA 1
ATOM 601 C C . TYR A 1 79 ? 11.875 0.033 -1.363 1 93.69 79 TYR A C 1
ATOM 603 O O . TYR A 1 79 ? 11.055 0.954 -1.375 1 93.69 79 TYR A O 1
ATOM 611 N N . GLY A 1 80 ? 12.453 -0.384 -0.279 1 94.06 80 GLY A N 1
ATOM 612 C CA . GLY A 1 80 ? 12.25 0.33 0.972 1 94.06 80 GLY A CA 1
ATOM 613 C C . GLY A 1 80 ? 12.625 1.799 0.888 1 94.06 80 GLY A C 1
ATOM 614 O O . GLY A 1 80 ? 11.859 2.664 1.32 1 94.06 80 GLY A O 1
ATOM 615 N N . LEU A 1 81 ? 13.727 2.051 0.317 1 96.19 81 LEU A N 1
ATOM 616 C CA . LEU A 1 81 ? 14.188 3.424 0.158 1 96.19 81 LEU A CA 1
ATOM 617 C C . LEU A 1 81 ? 13.289 4.195 -0.803 1 96.19 81 LEU A C 1
ATOM 619 O O . LEU A 1 81 ? 12.969 5.359 -0.561 1 96.19 81 LEU A O 1
ATOM 623 N N . LEU A 1 82 ? 12.883 3.529 -1.843 1 94.81 82 LEU A N 1
ATOM 624 C CA . LEU A 1 82 ? 12.023 4.145 -2.848 1 94.81 82 LEU A CA 1
ATOM 625 C C . LEU A 1 82 ? 10.688 4.562 -2.24 1 94.81 82 LEU A C 1
ATOM 627 O O . LEU A 1 82 ? 10.195 5.664 -2.5 1 94.81 82 LEU A O 1
ATOM 631 N N . GLN A 1 83 ? 10.164 3.689 -1.441 1 92.81 83 GLN A N 1
ATOM 632 C CA . GLN A 1 83 ? 8.891 3.99 -0.8 1 92.81 83 GLN A CA 1
ATOM 633 C C . GLN A 1 83 ? 9 5.219 0.1 1 92.81 83 GLN A C 1
ATOM 635 O O . GLN A 1 83 ? 8.078 6.027 0.17 1 92.81 83 GLN A O 1
ATOM 640 N N . CYS A 1 84 ? 10.094 5.355 0.74 1 94.88 84 CYS A N 1
ATOM 641 C CA . CYS A 1 84 ? 10.297 6.516 1.602 1 94.88 84 CYS A CA 1
ATOM 642 C C . CYS A 1 84 ? 10.367 7.797 0.782 1 94.88 84 CYS A C 1
ATOM 644 O O . CYS A 1 84 ? 9.758 8.805 1.143 1 94.88 84 CYS A O 1
ATOM 646 N N . LEU A 1 85 ? 11.086 7.715 -0.291 1 95.31 85 LEU A N 1
ATOM 647 C CA . LEU A 1 85 ? 11.234 8.883 -1.148 1 95.31 85 LEU A CA 1
ATOM 648 C C . LEU A 1 85 ? 9.906 9.273 -1.78 1 95.31 85 LEU A C 1
ATOM 650 O O . LEU A 1 85 ? 9.562 10.453 -1.834 1 95.31 85 LEU A O 1
ATOM 654 N N . VAL A 1 86 ? 9.141 8.336 -2.18 1 93.06 86 VAL A N 1
ATOM 655 C CA . VAL A 1 86 ? 7.844 8.555 -2.824 1 93.06 86 VAL A CA 1
ATOM 656 C C . VAL A 1 86 ? 6.875 9.195 -1.834 1 93.06 86 VAL A C 1
ATOM 658 O O . VAL A 1 86 ? 6.211 10.18 -2.156 1 93.06 86 VAL A O 1
ATOM 661 N N . ARG A 1 87 ? 6.852 8.68 -0.658 1 92.88 87 ARG A N 1
ATOM 662 C CA . ARG A 1 87 ? 5.934 9.203 0.349 1 92.88 87 ARG A CA 1
ATOM 663 C C . ARG A 1 87 ? 6.344 10.609 0.782 1 92.88 87 ARG A C 1
ATOM 665 O O . ARG A 1 87 ? 5.488 11.453 1.066 1 92.88 87 ARG A O 1
ATOM 672 N N . PHE A 1 88 ? 7.66 10.844 0.86 1 95.19 88 PHE A N 1
ATOM 673 C CA . PHE A 1 88 ? 8.188 12.164 1.173 1 95.19 88 PHE A CA 1
ATOM 674 C C . PHE A 1 88 ? 7.707 13.195 0.161 1 95.19 88 PHE A C 1
ATOM 676 O O . PHE A 1 88 ? 7.242 14.273 0.538 1 95.19 88 PHE A O 1
ATOM 683 N N . LEU A 1 89 ? 7.742 12.852 -1.05 1 94.75 89 LEU A N 1
ATOM 684 C CA . LEU A 1 89 ? 7.34 13.766 -2.111 1 94.75 89 LEU A CA 1
ATOM 685 C C . LEU A 1 89 ? 5.82 13.859 -2.199 1 94.75 89 LEU A C 1
ATOM 687 O O . LEU A 1 89 ? 5.266 14.953 -2.354 1 94.75 89 LEU A O 1
ATOM 691 N N . GLN A 1 90 ? 5.156 12.75 -2.029 1 92.69 90 GLN A N 1
ATOM 692 C CA . GLN A 1 90 ? 3.703 12.672 -2.145 1 92.69 90 GLN A CA 1
ATOM 693 C C . GLN A 1 90 ? 3.02 13.531 -1.088 1 92.69 90 GLN A C 1
ATOM 695 O O . GLN A 1 90 ? 2.041 14.227 -1.38 1 92.69 90 GLN A O 1
ATOM 700 N N . THR A 1 91 ? 3.504 13.492 0.102 1 94.62 91 THR A N 1
ATOM 701 C CA . THR A 1 91 ? 2.879 14.227 1.195 1 94.62 91 THR A CA 1
ATOM 702 C C . THR A 1 91 ? 3.031 15.734 0.991 1 94.62 91 THR A C 1
ATOM 704 O O . THR A 1 91 ? 2.365 16.531 1.66 1 94.62 91 THR A O 1
ATOM 707 N N . GLN A 1 92 ? 3.916 16.062 0.055 1 94.81 92 GLN A N 1
ATOM 708 C CA . GLN A 1 92 ? 4.105 17.469 -0.288 1 94.81 92 GLN A CA 1
ATOM 709 C C . GLN A 1 92 ? 3.402 17.812 -1.596 1 94.81 92 GLN A C 1
ATOM 711 O O . GLN A 1 92 ? 3.584 18.906 -2.133 1 94.81 92 GLN A O 1
ATOM 716 N N . ASN A 1 93 ? 2.689 16.875 -2.152 1 92.44 93 ASN A N 1
ATOM 717 C CA . ASN A 1 93 ? 1.951 17.016 -3.402 1 92.44 93 ASN A CA 1
ATOM 718 C C . ASN A 1 93 ? 2.891 17.203 -4.59 1 92.44 93 ASN A C 1
ATOM 720 O O . ASN A 1 93 ? 2.539 17.859 -5.57 1 92.44 93 ASN A O 1
ATOM 724 N N . ILE A 1 94 ? 4.094 16.766 -4.469 1 93.5 94 ILE A N 1
ATOM 725 C CA . ILE A 1 94 ? 5.059 16.75 -5.559 1 93.5 94 ILE A CA 1
ATOM 726 C C . ILE A 1 94 ? 5.016 15.414 -6.277 1 93.5 94 ILE A C 1
ATOM 728 O O . ILE A 1 94 ? 5.879 14.555 -6.062 1 93.5 94 ILE A O 1
ATOM 732 N N . VAL A 1 95 ? 4.102 15.227 -7.195 1 90.44 95 VAL A N 1
ATOM 733 C CA . VAL A 1 95 ? 3.811 13.906 -7.727 1 90.44 95 VAL A CA 1
ATOM 734 C C . VAL A 1 95 ? 4.332 13.797 -9.156 1 90.44 95 VAL A C 1
ATOM 736 O O . VAL A 1 95 ? 4.609 12.695 -9.641 1 90.44 95 VAL A O 1
ATOM 739 N N . PHE A 1 96 ? 4.504 14.898 -9.766 1 90.75 96 PHE A N 1
ATOM 740 C CA . PHE A 1 96 ? 4.934 14.867 -11.156 1 90.75 96 PHE A CA 1
ATOM 741 C C . PHE A 1 96 ? 6.336 14.289 -11.281 1 90.75 96 PHE A C 1
ATOM 743 O O . PHE A 1 96 ? 6.574 13.383 -12.086 1 90.75 96 PHE A O 1
ATOM 750 N N . PRO A 1 97 ? 7.246 14.734 -10.438 1 91.88 97 PRO A N 1
ATOM 751 C CA . PRO A 1 97 ? 8.586 14.148 -10.508 1 91.88 97 PRO A CA 1
ATOM 752 C C . PRO A 1 97 ? 8.586 12.648 -10.211 1 91.88 97 PRO A C 1
ATOM 754 O O . PRO A 1 97 ? 9.391 11.906 -10.789 1 91.88 97 PRO A O 1
ATOM 757 N N . MET A 1 98 ? 7.762 12.219 -9.367 1 90.25 98 MET A N 1
ATOM 758 C CA . MET A 1 98 ? 7.633 10.797 -9.062 1 90.25 98 MET A CA 1
ATOM 759 C C . MET A 1 98 ? 7.227 10.008 -10.297 1 90.25 98 MET A C 1
ATOM 761 O O . MET A 1 98 ? 7.809 8.961 -10.594 1 90.25 98 MET A O 1
ATOM 765 N N . MET A 1 99 ? 6.238 10.555 -10.945 1 90 99 MET A N 1
ATOM 766 C CA . MET A 1 99 ? 5.734 9.891 -12.148 1 90 99 MET A CA 1
ATOM 767 C C . MET A 1 99 ? 6.793 9.867 -13.242 1 90 99 MET A C 1
ATOM 769 O O . MET A 1 99 ? 6.984 8.852 -13.906 1 90 99 MET A O 1
ATOM 773 N N . LEU A 1 100 ? 7.434 10.977 -13.375 1 92.81 100 LEU A N 1
ATOM 774 C CA . LEU A 1 100 ? 8.469 11.094 -14.398 1 92.81 100 LEU A CA 1
ATOM 775 C C . LEU A 1 100 ? 9.609 10.117 -14.125 1 92.81 100 LEU A C 1
ATOM 777 O O . LEU A 1 100 ? 10.109 9.469 -15.047 1 92.81 100 LEU A O 1
ATOM 781 N N . SER A 1 101 ? 10.055 10.047 -12.859 1 94.25 101 SER A N 1
ATOM 782 C CA . SER A 1 101 ? 11.125 9.125 -12.484 1 94.25 101 SER A CA 1
ATOM 783 C C . SER A 1 101 ? 10.727 7.68 -12.758 1 94.25 101 SER A C 1
ATOM 785 O O . SER A 1 101 ? 11.531 6.902 -13.281 1 94.25 101 SER A O 1
ATOM 787 N N . SER A 1 102 ? 9.516 7.367 -12.445 1 91.81 102 SER A N 1
ATOM 788 C CA . SER A 1 102 ? 9.031 6.016 -12.703 1 91.81 102 SER A CA 1
ATOM 789 C C . SER A 1 102 ? 8.969 5.723 -14.195 1 91.81 102 SER A C 1
ATOM 791 O O . SER A 1 102 ? 9.266 4.609 -14.633 1 91.81 102 SER A O 1
ATOM 793 N N . GLY A 1 103 ? 8.484 6.691 -14.938 1 93.06 103 GLY A N 1
ATOM 794 C CA . GLY A 1 103 ? 8.461 6.547 -16.375 1 93.06 103 GLY A CA 1
ATOM 795 C C . GLY A 1 103 ? 9.836 6.305 -16.984 1 93.06 103 GLY A C 1
ATOM 796 O O . GLY A 1 103 ? 10.016 5.391 -17.781 1 93.06 103 GLY A O 1
ATOM 797 N N . ILE A 1 104 ? 10.789 7.113 -16.609 1 95.12 104 ILE A N 1
ATOM 798 C CA . ILE A 1 104 ? 12.164 6.973 -17.062 1 95.12 104 ILE A CA 1
ATOM 799 C C . ILE A 1 104 ? 12.703 5.598 -16.672 1 95.12 104 ILE A C 1
ATOM 801 O O . ILE A 1 104 ? 13.312 4.906 -17.5 1 95.12 104 ILE A O 1
ATOM 805 N N . THR A 1 105 ? 12.484 5.215 -15.445 1 94.62 105 THR A N 1
ATOM 806 C CA . THR A 1 105 ? 12.969 3.936 -14.938 1 94.62 105 THR A CA 1
ATOM 807 C C . THR A 1 105 ? 12.344 2.775 -15.703 1 94.62 105 THR A C 1
ATOM 809 O O . THR A 1 105 ? 13.016 1.783 -16 1 94.62 105 THR A O 1
ATOM 812 N N . THR A 1 106 ? 11.062 2.93 -16.047 1 92.94 106 THR A N 1
ATOM 813 C CA . THR A 1 106 ? 10.375 1.882 -16.781 1 92.94 106 THR A CA 1
ATOM 814 C C . THR A 1 106 ? 10.977 1.718 -18.172 1 92.94 106 THR A C 1
ATOM 816 O O . THR A 1 106 ? 11.188 0.595 -18.641 1 92.94 106 THR A O 1
ATOM 819 N N . LEU A 1 107 ? 11.219 2.773 -18.797 1 95.12 107 LEU A N 1
ATOM 820 C CA . LEU A 1 107 ? 11.844 2.734 -20.125 1 95.12 107 LEU A CA 1
ATOM 821 C C . LEU A 1 107 ? 13.227 2.102 -20.047 1 95.12 107 LEU A C 1
ATOM 823 O O . LEU A 1 107 ? 13.578 1.268 -20.891 1 95.12 107 LEU A O 1
ATOM 827 N N . LEU A 1 108 ? 14 2.484 -19.047 1 95.88 108 LEU A N 1
ATOM 828 C CA . LEU A 1 108 ? 15.328 1.916 -18.859 1 95.88 108 LEU A CA 1
ATOM 829 C C . LEU A 1 108 ? 15.242 0.435 -18.5 1 95.88 108 LEU A C 1
ATOM 831 O O . LEU A 1 108 ? 16.109 -0.351 -18.891 1 95.88 108 LEU A O 1
ATOM 835 N N . HIS A 1 109 ? 14.234 0.15 -17.797 1 95 109 HIS A N 1
ATOM 836 C CA . HIS A 1 109 ? 14.039 -1.239 -17.391 1 95 109 HIS A CA 1
ATOM 837 C C . HIS A 1 109 ? 13.906 -2.145 -18.609 1 95 109 HIS A C 1
ATOM 839 O O . HIS A 1 109 ? 14.453 -3.25 -18.641 1 95 109 HIS A O 1
ATOM 845 N N . VAL A 1 110 ? 13.141 -1.706 -19.594 1 95 110 VAL A N 1
ATOM 846 C CA . VAL A 1 110 ? 12.945 -2.488 -20.812 1 95 110 VAL A CA 1
ATOM 847 C C . VAL A 1 110 ? 14.297 -2.775 -21.469 1 95 110 VAL A C 1
ATOM 849 O O . VAL A 1 110 ? 14.57 -3.908 -21.875 1 95 110 VAL A O 1
ATOM 852 N N . LEU A 1 111 ? 15.133 -1.832 -21.516 1 95.81 111 LEU A N 1
ATOM 853 C CA . LEU A 1 111 ? 16.453 -1.974 -22.125 1 95.81 111 LEU A CA 1
ATOM 854 C C . LEU A 1 111 ? 17.344 -2.887 -21.281 1 95.81 111 LEU A C 1
ATOM 856 O O . LEU A 1 111 ? 18 -3.781 -21.812 1 95.81 111 LEU A O 1
ATOM 860 N N . VAL A 1 112 ? 17.375 -2.629 -19.953 1 96 112 VAL A N 1
ATOM 861 C CA . VAL A 1 112 ? 18.203 -3.404 -19.047 1 96 112 VAL A CA 1
ATOM 862 C C . VAL A 1 112 ? 17.75 -4.863 -19.047 1 96 112 VAL A C 1
ATOM 864 O O . VAL A 1 112 ? 18.578 -5.777 -19.047 1 96 112 VAL A O 1
ATOM 867 N N . CYS A 1 113 ? 16.469 -5.012 -19.031 1 94.75 113 CYS A N 1
ATOM 868 C CA . CYS A 1 113 ? 15.914 -6.359 -19.047 1 94.75 113 CYS A CA 1
ATOM 869 C C . CYS A 1 113 ? 16.266 -7.086 -20.344 1 94.75 113 CYS A C 1
ATOM 871 O O . CYS A 1 113 ? 16.656 -8.258 -20.312 1 94.75 113 CYS A O 1
ATOM 873 N N . TRP A 1 114 ? 16.062 -6.391 -21.516 1 94.62 114 TRP A N 1
ATOM 874 C CA . TRP A 1 114 ? 16.391 -6.984 -22.797 1 94.62 114 TRP A CA 1
ATOM 875 C C . TRP A 1 114 ? 17.844 -7.449 -22.828 1 94.62 114 TRP A C 1
ATOM 877 O O . TRP A 1 114 ? 18.141 -8.578 -23.234 1 94.62 114 TRP A O 1
ATOM 887 N N . PHE A 1 115 ? 18.734 -6.645 -22.312 1 95.31 115 PHE A N 1
ATOM 888 C CA . PHE A 1 115 ? 20.156 -6.961 -22.328 1 95.31 115 PHE A CA 1
ATOM 889 C C . PHE A 1 115 ? 20.469 -8.117 -21.391 1 95.31 115 PHE A C 1
ATOM 891 O O . PHE A 1 115 ? 21.141 -9.07 -21.766 1 95.31 115 PHE A O 1
ATOM 898 N N . LEU A 1 116 ? 19.922 -8.156 -20.156 1 95 116 LEU A N 1
ATOM 899 C CA . LEU A 1 116 ? 20.297 -9.117 -19.125 1 95 116 LEU A CA 1
ATOM 900 C C . LEU A 1 116 ? 19.609 -10.461 -19.344 1 95 116 LEU A C 1
ATOM 902 O O . LEU A 1 116 ? 20.141 -11.508 -18.969 1 95 116 LEU A O 1
ATOM 906 N N . VAL A 1 117 ? 18.484 -10.344 -19.969 1 92.12 117 VAL A N 1
ATOM 907 C CA . VAL A 1 117 ? 17.734 -11.578 -20.172 1 92.12 117 VAL A CA 1
ATOM 908 C C . VAL A 1 117 ? 18.188 -12.258 -21.453 1 92.12 117 VAL A C 1
ATOM 910 O O . VAL A 1 117 ? 18.438 -13.461 -21.484 1 92.12 117 VAL A O 1
ATOM 913 N N . PHE A 1 118 ? 18.359 -11.547 -22.594 1 92.19 118 PHE A N 1
ATOM 914 C CA . PHE A 1 118 ? 18.562 -12.156 -23.906 1 92.19 118 PHE A CA 1
ATOM 915 C C . PHE A 1 118 ? 20.031 -12.117 -24.312 1 92.19 118 PHE A C 1
ATOM 917 O O . PHE A 1 118 ? 20.516 -13.023 -25 1 92.19 118 PHE A O 1
ATOM 924 N N . LYS A 1 119 ? 20.75 -11.164 -23.906 1 91.75 119 LYS A N 1
ATOM 925 C CA . LYS A 1 119 ? 22.109 -11.008 -24.422 1 91.75 119 LYS A CA 1
ATOM 926 C C . LYS A 1 119 ? 23.141 -11.57 -23.438 1 91.75 119 LYS A C 1
ATOM 928 O O . LYS A 1 119 ? 24.172 -12.109 -23.859 1 91.75 119 LYS A O 1
ATOM 933 N N . SER A 1 120 ? 22.938 -11.562 -22.125 1 91.12 120 SER A N 1
ATOM 934 C CA . SER A 1 120 ? 23.953 -11.953 -21.141 1 91.12 120 SER A CA 1
ATOM 935 C C . SER A 1 120 ? 23.875 -13.445 -20.844 1 91.12 120 SER A C 1
ATOM 937 O O . SER A 1 120 ? 24.797 -14 -20.234 1 91.12 120 SER A O 1
ATOM 939 N N . GLY A 1 121 ? 22.719 -14.078 -21.266 1 89.25 121 GLY A N 1
ATOM 940 C CA . GLY A 1 121 ? 22.578 -15.5 -21 1 89.25 121 GLY A CA 1
ATOM 941 C C . GLY A 1 121 ? 22.078 -15.805 -19.609 1 89.25 121 GLY A C 1
ATOM 942 O O . GLY A 1 121 ? 21.984 -16.969 -19.203 1 89.25 121 GLY A O 1
ATOM 943 N N . LEU A 1 122 ? 21.734 -14.859 -18.828 1 90.94 122 LEU A N 1
ATOM 944 C CA . LEU A 1 122 ? 21.328 -15.039 -17.438 1 90.94 122 LEU A CA 1
ATOM 945 C C . LEU A 1 122 ? 19.875 -15.516 -17.359 1 90.94 122 LEU A C 1
ATOM 947 O O . LEU A 1 122 ? 19.453 -16.062 -16.344 1 90.94 122 LEU A O 1
ATOM 951 N N . GLY A 1 123 ? 19.141 -15.273 -18.438 1 90.19 123 GLY A N 1
ATOM 952 C CA . GLY A 1 123 ? 17.766 -15.75 -18.453 1 90.19 123 GLY A CA 1
ATOM 953 C C . GLY A 1 123 ? 16.906 -15.141 -17.359 1 90.19 123 GLY A C 1
ATOM 954 O O . GLY A 1 123 ? 16.844 -13.914 -17.219 1 90.19 123 GLY A O 1
ATOM 955 N N . SER A 1 124 ? 16.328 -16.031 -16.516 1 88.12 124 SER A N 1
ATOM 956 C CA . SER A 1 124 ? 15.43 -15.578 -15.461 1 88.12 124 SER A CA 1
ATOM 957 C C . SER A 1 124 ? 16.172 -14.797 -14.383 1 88.12 124 SER A C 1
ATOM 959 O O . SER A 1 124 ? 15.633 -13.859 -13.789 1 88.12 124 SER A O 1
ATOM 961 N N . LYS A 1 125 ? 17.391 -15.188 -14.125 1 92.31 125 LYS A N 1
ATOM 962 C CA . LYS A 1 125 ? 18.219 -14.453 -13.172 1 92.31 125 LYS A CA 1
ATOM 963 C C . LYS A 1 125 ? 18.469 -13.031 -13.656 1 92.31 125 LYS A C 1
ATOM 965 O O . LYS A 1 125 ? 18.578 -12.102 -12.852 1 92.31 125 LYS A O 1
ATOM 970 N N . GLY A 1 126 ? 18.484 -12.883 -14.945 1 92.44 126 GLY A N 1
ATOM 971 C CA . GLY A 1 126 ? 18.672 -11.57 -15.539 1 92.44 126 GLY A CA 1
ATOM 972 C C . GLY A 1 126 ? 17.484 -10.648 -15.312 1 92.44 126 GLY A C 1
ATOM 973 O O . GLY A 1 126 ? 17.656 -9.445 -15.094 1 92.44 126 GLY A O 1
ATOM 974 N N . ALA A 1 127 ? 16.281 -11.258 -15.352 1 92.75 127 ALA A N 1
ATOM 975 C CA . ALA A 1 127 ? 15.078 -10.477 -15.094 1 92.75 127 ALA A CA 1
ATOM 976 C C . ALA A 1 127 ? 15.062 -9.961 -13.656 1 92.75 127 ALA A C 1
ATOM 978 O O . ALA A 1 127 ? 14.703 -8.805 -13.414 1 92.75 127 ALA A O 1
ATOM 979 N N . ALA A 1 128 ? 15.453 -10.781 -12.719 1 93.25 128 ALA A N 1
ATOM 980 C CA . ALA A 1 128 ? 15.516 -10.391 -11.32 1 93.25 128 ALA A CA 1
ATOM 981 C C . ALA A 1 128 ? 16.531 -9.266 -11.109 1 93.25 128 ALA A C 1
ATOM 983 O O . ALA A 1 128 ? 16.25 -8.281 -10.43 1 93.25 128 ALA A O 1
ATOM 984 N N . LEU A 1 129 ? 17.641 -9.469 -11.75 1 95.12 129 LEU A N 1
ATOM 985 C CA . LEU A 1 129 ? 18.688 -8.453 -11.648 1 95.12 129 LEU A CA 1
ATOM 986 C C . LEU A 1 129 ? 18.25 -7.148 -12.305 1 95.12 129 LEU A C 1
ATOM 988 O O . LEU A 1 129 ? 18.578 -6.066 -11.812 1 95.12 129 LEU A O 1
ATOM 992 N N . ALA A 1 130 ? 17.578 -7.273 -13.398 1 95.94 130 ALA A N 1
ATOM 993 C CA . ALA A 1 130 ? 17.078 -6.086 -14.078 1 95.94 130 ALA A CA 1
ATOM 994 C C . ALA A 1 130 ? 16.109 -5.309 -13.172 1 95.94 130 ALA A C 1
ATOM 996 O O . ALA A 1 130 ? 16.156 -4.078 -13.133 1 95.94 130 ALA A O 1
ATOM 997 N N . ASN A 1 131 ? 15.32 -5.977 -12.469 1 94.12 131 ASN A N 1
ATOM 998 C CA . ASN A 1 131 ? 14.414 -5.336 -11.523 1 94.12 131 ASN A CA 1
ATOM 999 C C . ASN A 1 131 ? 15.18 -4.598 -10.43 1 94.12 131 ASN A C 1
ATOM 1001 O O . ASN A 1 131 ? 14.828 -3.475 -10.07 1 94.12 131 ASN A O 1
ATOM 1005 N N . SER A 1 132 ? 16.172 -5.219 -9.945 1 95.88 132 SER A N 1
ATOM 1006 C CA . SER A 1 132 ? 17 -4.605 -8.906 1 95.88 132 SER A CA 1
ATOM 1007 C C . SER A 1 132 ? 17.672 -3.332 -9.422 1 95.88 132 SER A C 1
ATOM 1009 O O . SER A 1 132 ? 17.641 -2.301 -8.742 1 95.88 132 SER A O 1
ATOM 1011 N N . ILE A 1 133 ? 18.156 -3.439 -10.539 1 96.56 133 ILE A N 1
ATOM 1012 C CA . ILE A 1 133 ? 18.844 -2.295 -11.133 1 96.56 133 ILE A CA 1
ATOM 1013 C C . ILE A 1 133 ? 17.859 -1.158 -11.359 1 96.56 133 ILE A C 1
ATOM 1015 O O . ILE A 1 133 ? 18.125 -0.005 -11.023 1 96.56 133 ILE A O 1
ATOM 1019 N N . SER A 1 134 ? 16.688 -1.484 -11.891 1 95.5 134 SER A N 1
ATOM 1020 C CA . SER A 1 134 ? 15.672 -0.481 -12.156 1 95.5 134 SER A CA 1
ATOM 1021 C C . SER A 1 134 ? 15.211 0.2 -10.867 1 95.5 134 SER A C 1
ATOM 1023 O O . SER A 1 134 ? 15.023 1.418 -10.844 1 95.5 134 SER A O 1
ATOM 1025 N N . CYS A 1 135 ? 15.086 -0.538 -9.836 1 94.69 135 CYS A N 1
ATOM 1026 C CA . CYS A 1 135 ? 14.672 0.025 -8.555 1 94.69 135 CYS A CA 1
ATOM 1027 C C . CYS A 1 135 ? 15.727 0.976 -8.008 1 94.69 135 CYS A C 1
ATOM 1029 O O . CYS A 1 135 ? 15.398 2.059 -7.516 1 94.69 135 CYS A O 1
ATOM 1031 N N . TRP A 1 136 ? 16.953 0.579 -8.164 1 97.5 136 TRP A N 1
ATOM 1032 C CA . TRP A 1 136 ? 18.031 1.425 -7.672 1 97.5 136 TRP A CA 1
ATOM 1033 C C . TRP A 1 136 ? 18.156 2.691 -8.516 1 97.5 136 TRP A C 1
ATOM 1035 O O . TRP A 1 136 ? 18.484 3.76 -7.992 1 97.5 136 TRP A O 1
ATOM 1045 N N . ILE A 1 137 ? 17.906 2.529 -9.742 1 97.5 137 ILE A N 1
ATOM 1046 C CA . ILE A 1 137 ? 17.922 3.707 -10.602 1 97.5 137 ILE A CA 1
ATOM 1047 C C . ILE A 1 137 ? 16.812 4.672 -10.164 1 97.5 137 ILE A C 1
ATOM 1049 O O . ILE A 1 137 ? 17.047 5.879 -10.062 1 97.5 137 ILE A O 1
ATOM 1053 N N . ASN A 1 138 ? 15.656 4.156 -9.906 1 96.44 138 ASN A N 1
ATOM 1054 C CA . ASN A 1 138 ? 14.555 4.996 -9.453 1 96.44 138 ASN A CA 1
ATOM 1055 C C . ASN A 1 138 ? 14.875 5.676 -8.125 1 96.44 138 ASN A C 1
ATOM 1057 O O . ASN A 1 138 ? 14.57 6.855 -7.938 1 96.44 138 ASN A O 1
ATOM 1061 N N . VAL A 1 139 ? 15.484 4.949 -7.219 1 97.31 139 VAL A N 1
ATOM 1062 C CA . VAL A 1 139 ? 15.914 5.508 -5.941 1 97.31 139 VAL A CA 1
ATOM 1063 C C . VAL A 1 139 ? 16.891 6.664 -6.184 1 97.31 139 VAL A C 1
ATOM 1065 O O . VAL A 1 139 ? 16.75 7.734 -5.594 1 97.31 139 VAL A O 1
ATOM 1068 N N . LEU A 1 140 ? 17.812 6.422 -7.027 1 98 140 LEU A N 1
ATOM 1069 C CA . LEU A 1 140 ? 18.828 7.43 -7.301 1 98 140 LEU A CA 1
ATOM 1070 C C . LEU A 1 140 ? 18.219 8.672 -7.926 1 98 140 LEU A C 1
ATOM 1072 O O . LEU A 1 140 ? 18.531 9.797 -7.527 1 98 140 LEU A O 1
ATOM 1076 N N . LEU A 1 141 ? 17.328 8.484 -8.883 1 97.44 141 LEU A N 1
ATOM 1077 C CA . LEU A 1 141 ? 16.672 9.617 -9.547 1 97.44 141 LEU A CA 1
ATOM 1078 C C . LEU A 1 141 ? 15.891 10.453 -8.547 1 97.44 141 LEU A C 1
ATOM 1080 O O . LEU A 1 141 ? 16 11.68 -8.539 1 97.44 141 LEU A O 1
ATOM 1084 N N . LEU A 1 142 ? 15.156 9.82 -7.688 1 96.5 142 LEU A N 1
ATOM 1085 C CA . LEU A 1 142 ? 14.328 10.547 -6.73 1 96.5 142 LEU A CA 1
ATOM 1086 C C . LEU A 1 142 ? 15.188 11.18 -5.637 1 96.5 142 LEU A C 1
ATOM 1088 O O . LEU A 1 142 ? 14.906 12.281 -5.176 1 96.5 142 LEU A O 1
ATOM 1092 N N . ALA A 1 143 ? 16.234 10.43 -5.234 1 96.94 143 ALA A N 1
ATOM 1093 C CA . ALA A 1 143 ? 17.141 10.984 -4.238 1 96.94 143 ALA A CA 1
ATOM 1094 C C . ALA A 1 143 ? 17.812 12.258 -4.758 1 96.94 143 ALA A C 1
ATOM 1096 O O . ALA A 1 143 ? 17.938 13.242 -4.023 1 96.94 143 ALA A O 1
ATOM 1097 N N . LEU A 1 144 ? 18.188 12.219 -5.977 1 97.12 144 LEU A N 1
ATOM 1098 C CA . LEU A 1 144 ? 18.812 13.391 -6.586 1 97.12 144 LEU A CA 1
ATOM 1099 C C . LEU A 1 144 ? 17.797 14.531 -6.711 1 97.12 144 LEU A C 1
ATOM 1101 O O . LEU A 1 144 ? 18.156 15.695 -6.492 1 97.12 144 LEU A O 1
ATOM 1105 N N . TYR A 1 145 ? 16.609 14.211 -7.074 1 96.88 145 TYR A N 1
ATOM 1106 C CA . TYR A 1 145 ? 15.57 15.242 -7.145 1 96.88 145 TYR A CA 1
ATOM 1107 C C . TYR A 1 145 ? 15.375 15.914 -5.793 1 96.88 145 TYR A C 1
ATOM 1109 O O . TYR A 1 145 ? 15.344 17.141 -5.703 1 96.88 145 TYR A O 1
ATOM 1117 N N . VAL A 1 146 ? 15.281 15.086 -4.762 1 96.06 146 VAL A N 1
ATOM 1118 C CA . VAL A 1 146 ? 15.062 15.609 -3.418 1 96.06 146 VAL A CA 1
ATOM 1119 C C . VAL A 1 146 ? 16.25 16.484 -3 1 96.06 146 VAL A C 1
ATOM 1121 O O . VAL A 1 146 ? 16.062 17.547 -2.395 1 96.06 146 VAL A O 1
ATOM 1124 N N . LYS A 1 147 ? 17.406 16.062 -3.338 1 95 147 LYS A N 1
ATOM 1125 C CA . LYS A 1 147 ? 18.625 16.75 -2.92 1 95 147 LYS A CA 1
ATOM 1126 C C . LYS A 1 147 ? 18.781 18.094 -3.643 1 95 147 LYS A C 1
ATOM 1128 O O . LYS A 1 147 ? 19.219 19.078 -3.047 1 95 147 LYS A O 1
ATOM 1133 N N . PHE A 1 148 ? 18.297 18.188 -4.875 1 95.25 148 PHE A N 1
ATOM 1134 C CA . PHE A 1 148 ? 18.719 19.328 -5.672 1 95.25 148 PHE A CA 1
ATOM 1135 C C . PHE A 1 148 ? 17.516 20.203 -6.035 1 95.25 148 PHE A C 1
ATOM 1137 O O . PHE A 1 148 ? 17.688 21.359 -6.441 1 95.25 148 PHE A O 1
ATOM 1144 N N . SER A 1 149 ? 16.391 19.734 -5.895 1 94.5 149 SER A N 1
ATOM 1145 C CA . SER A 1 149 ? 15.227 20.5 -6.34 1 94.5 149 SER A CA 1
ATOM 1146 C C . SER A 1 149 ? 14.891 21.625 -5.355 1 94.5 149 SER A C 1
ATOM 1148 O O . SER A 1 149 ? 14.984 21.422 -4.141 1 94.5 149 SER A O 1
ATOM 1150 N N . SER A 1 150 ? 14.391 22.734 -5.871 1 94.06 150 SER A N 1
ATOM 1151 C CA . SER A 1 150 ? 13.977 23.859 -5.055 1 94.06 150 SER A CA 1
ATOM 1152 C C . SER A 1 150 ? 12.648 23.578 -4.348 1 94.06 150 SER A C 1
ATOM 1154 O O . SER A 1 150 ? 12.375 24.141 -3.287 1 94.06 150 SER A O 1
ATOM 1156 N N . SER A 1 151 ? 11.906 22.656 -4.941 1 93.38 151 SER A N 1
ATOM 1157 C CA . SER A 1 151 ? 10.602 22.312 -4.371 1 93.38 151 SER A CA 1
ATOM 1158 C C . SER A 1 151 ? 10.75 21.656 -3.01 1 93.38 151 SER A C 1
ATOM 1160 O O . SER A 1 151 ? 9.82 21.656 -2.201 1 93.38 151 SER A O 1
ATOM 1162 N N . CYS A 1 152 ? 11.914 21.109 -2.734 1 94.44 152 CYS A N 1
ATOM 1163 C CA . CYS A 1 152 ? 12.141 20.391 -1.489 1 94.44 152 CYS A CA 1
ATOM 1164 C C . CYS A 1 152 ? 13.094 21.156 -0.579 1 94.44 152 CYS A C 1
ATOM 1166 O O . CYS A 1 152 ? 13.625 20.609 0.382 1 94.44 152 CYS A O 1
ATOM 1168 N N . SER A 1 153 ? 13.359 22.375 -0.894 1 92.62 153 SER A N 1
ATOM 1169 C CA . SER A 1 153 ? 14.344 23.172 -0.16 1 92.62 153 SER A CA 1
ATOM 1170 C C . SER A 1 153 ? 13.93 23.359 1.295 1 92.62 153 SER A C 1
ATOM 1172 O O . SER A 1 153 ? 14.773 23.359 2.191 1 92.62 153 SER A O 1
ATOM 1174 N N . LYS A 1 154 ? 12.656 23.469 1.585 1 92.81 154 LYS A N 1
ATOM 1175 C CA . LYS A 1 154 ? 12.172 23.688 2.943 1 92.81 154 LYS A CA 1
ATOM 1176 C C . LYS A 1 154 ? 12.117 22.391 3.736 1 92.81 154 LYS A C 1
ATOM 1178 O O . LYS A 1 154 ? 12.125 22.406 4.969 1 92.81 154 LYS A O 1
ATOM 1183 N N . THR A 1 155 ? 12.031 21.328 2.998 1 92.94 155 THR A N 1
ATOM 1184 C CA . THR A 1 155 ? 11.781 20.062 3.674 1 92.94 155 THR A CA 1
ATOM 1185 C C . THR A 1 155 ? 13.055 19.219 3.732 1 92.94 155 THR A C 1
ATOM 1187 O O . THR A 1 155 ? 13.148 18.281 4.527 1 92.94 155 THR A O 1
ATOM 1190 N N . ARG A 1 156 ? 13.898 19.469 2.816 1 87.31 156 ARG A N 1
ATOM 1191 C CA . ARG A 1 156 ? 15.148 18.719 2.824 1 87.31 156 ARG A CA 1
ATOM 1192 C C . ARG A 1 156 ? 16.109 19.266 3.863 1 87.31 156 ARG A C 1
ATOM 1194 O O . ARG A 1 156 ? 16.641 20.375 3.703 1 87.31 156 ARG A O 1
ATOM 1201 N N . THR A 1 157 ? 16.016 18.625 5.051 1 81.12 157 THR A N 1
ATOM 1202 C CA . THR A 1 157 ? 16.984 19.062 6.062 1 81.12 157 THR A CA 1
ATOM 1203 C C . THR A 1 157 ? 18.094 18.031 6.219 1 81.12 157 THR A C 1
ATOM 1205 O O . THR A 1 157 ? 17.906 16.844 5.945 1 81.12 157 THR A O 1
ATOM 1208 N N . GLY A 1 158 ? 19.312 18.359 5.98 1 80.56 158 GLY A N 1
ATOM 1209 C CA . GLY A 1 158 ? 20.484 17.516 6.137 1 80.56 158 GLY A CA 1
ATOM 1210 C C . GLY A 1 158 ? 20.281 16.391 7.137 1 80.56 158 GLY A C 1
ATOM 1211 O O . GLY A 1 158 ? 19.172 16.203 7.645 1 80.56 158 GLY A O 1
ATOM 1212 N N . PHE A 1 159 ? 21.078 15.438 7.238 1 83.94 159 PHE A N 1
ATOM 1213 C CA . PHE A 1 159 ? 21.047 14.328 8.188 1 83.94 159 PHE A CA 1
ATOM 1214 C C . PHE A 1 159 ? 20.938 14.852 9.617 1 83.94 159 PHE A C 1
ATOM 1216 O O . PHE A 1 159 ? 21.609 15.82 9.984 1 83.94 159 PHE A O 1
ATOM 1223 N N . SER A 1 160 ? 19.922 14.359 10.359 1 85.19 160 SER A N 1
ATOM 1224 C CA . SER A 1 160 ? 19.734 14.773 11.742 1 85.19 160 SER A CA 1
ATOM 1225 C C . SER A 1 160 ? 19.734 13.57 12.68 1 85.19 160 SER A C 1
ATOM 1227 O O . SER A 1 160 ? 19.125 12.539 12.383 1 85.19 160 SER A O 1
ATOM 1229 N N . LYS A 1 161 ? 20.359 13.75 13.828 1 86.69 161 LYS A N 1
ATOM 1230 C CA . LYS A 1 161 ? 20.344 12.719 14.867 1 86.69 161 LYS A CA 1
ATOM 1231 C C . LYS A 1 161 ? 18.953 12.523 15.438 1 86.69 161 LYS A C 1
ATOM 1233 O O . LYS A 1 161 ? 18.672 11.5 16.078 1 86.69 161 LYS A O 1
ATOM 1238 N N . GLU A 1 162 ? 18.203 13.453 15.164 1 85.12 162 GLU A N 1
ATOM 1239 C CA . GLU A 1 162 ? 16.828 13.375 15.625 1 85.12 162 GLU A CA 1
ATOM 1240 C C . GLU A 1 162 ? 16.078 12.211 14.969 1 85.12 162 GLU A C 1
ATOM 1242 O O . GLU A 1 162 ? 15.086 11.727 15.492 1 85.12 162 GLU A O 1
ATOM 1247 N N . ALA A 1 163 ? 16.562 11.836 13.859 1 85.5 163 ALA A N 1
ATOM 1248 C CA . ALA A 1 163 ? 15.953 10.727 13.125 1 85.5 163 ALA A CA 1
ATOM 1249 C C . ALA A 1 163 ? 16.062 9.422 13.906 1 85.5 163 ALA A C 1
ATOM 1251 O O . ALA A 1 163 ? 15.305 8.484 13.672 1 85.5 163 ALA A O 1
ATOM 1252 N N . LEU A 1 164 ? 16.938 9.438 14.805 1 85.75 164 LEU A N 1
ATOM 1253 C CA . LEU A 1 164 ? 17.156 8.227 15.586 1 85.75 164 LEU A CA 1
ATOM 1254 C C . LEU A 1 164 ? 16.281 8.219 16.844 1 85.75 164 LEU A C 1
ATOM 1256 O O . LEU A 1 164 ? 16.219 7.215 17.547 1 85.75 164 LEU A O 1
ATOM 1260 N N . HIS A 1 165 ? 15.633 9.352 16.984 1 83.62 165 HIS A N 1
ATOM 1261 C CA . HIS A 1 165 ? 14.75 9.461 18.141 1 83.62 165 HIS A CA 1
ATOM 1262 C C . HIS A 1 165 ? 13.305 9.141 17.766 1 83.62 165 HIS A C 1
ATOM 1264 O O . HIS A 1 165 ? 12.945 9.172 16.578 1 83.62 165 HIS A O 1
ATOM 1270 N N . ASN A 1 166 ? 12.469 8.656 18.656 1 83.69 166 ASN A N 1
ATOM 1271 C CA . ASN A 1 166 ? 11.031 8.422 18.516 1 83.69 166 ASN A CA 1
ATOM 1272 C C . ASN A 1 166 ? 10.742 7.266 17.562 1 83.69 166 ASN A C 1
ATOM 1274 O O . ASN A 1 166 ? 9.75 7.285 16.844 1 83.69 166 ASN A O 1
ATOM 1278 N N . ILE A 1 167 ? 11.695 6.402 17.469 1 86.56 167 ILE A N 1
ATOM 1279 C CA . ILE A 1 167 ? 11.547 5.188 16.672 1 86.56 167 ILE A CA 1
ATOM 1280 C C . ILE A 1 167 ? 10.336 4.391 17.172 1 86.56 167 ILE A C 1
ATOM 1282 O O . ILE A 1 167 ? 9.547 3.898 16.359 1 86.56 167 ILE A O 1
ATOM 1286 N N . PRO A 1 168 ? 10.086 4.418 18.438 1 85.75 168 PRO A N 1
ATOM 1287 C CA . PRO A 1 168 ? 8.922 3.674 18.922 1 85.75 168 PRO A CA 1
ATOM 1288 C C . PRO A 1 168 ? 7.605 4.258 18.422 1 85.75 168 PRO A C 1
ATOM 1290 O O . PRO A 1 168 ? 6.668 3.51 18.125 1 85.75 168 PRO A O 1
ATOM 1293 N N . SER A 1 169 ? 7.609 5.547 18.344 1 82.81 169 SER A N 1
ATOM 1294 C CA . SER A 1 169 ? 6.398 6.188 17.828 1 82.81 169 SER A CA 1
ATOM 1295 C C . SER A 1 169 ? 6.145 5.824 16.375 1 82.81 169 SER A C 1
ATOM 1297 O O . SER A 1 169 ? 5 5.605 15.977 1 82.81 169 SER A O 1
ATOM 1299 N N . PHE A 1 170 ? 7.168 5.75 15.664 1 88.81 170 PHE A N 1
ATOM 1300 C CA . PHE A 1 170 ? 7.055 5.316 14.273 1 88.81 170 PHE A CA 1
ATOM 1301 C C . PHE A 1 170 ? 6.59 3.867 14.195 1 88.81 170 PHE A C 1
ATOM 1303 O O . PHE A 1 170 ? 5.695 3.537 13.414 1 88.81 170 PHE A O 1
ATOM 1310 N N . LEU A 1 171 ? 7.078 3.084 15.016 1 88 171 LEU A N 1
ATOM 1311 C CA . LEU A 1 171 ? 6.77 1.657 14.992 1 88 171 LEU A CA 1
ATOM 1312 C C . LEU A 1 171 ? 5.332 1.403 15.438 1 88 171 LEU A C 1
ATOM 1314 O O . LEU A 1 171 ? 4.691 0.462 14.969 1 88 171 LEU A O 1
ATOM 1318 N N . ARG A 1 172 ? 4.934 2.252 16.328 1 86.38 172 ARG A N 1
ATOM 1319 C CA . ARG A 1 172 ? 3.553 2.127 16.781 1 86.38 172 ARG A CA 1
ATOM 1320 C C . ARG A 1 172 ? 2.572 2.299 15.625 1 86.38 172 ARG A C 1
ATOM 1322 O O . ARG A 1 172 ? 1.522 1.654 15.594 1 86.38 172 ARG A O 1
ATOM 1329 N N . LEU A 1 173 ? 2.943 3.08 14.703 1 84.75 173 LEU A N 1
ATOM 1330 C CA . LEU A 1 173 ? 2.115 3.312 13.523 1 84.75 173 LEU A CA 1
ATOM 1331 C C . LEU A 1 173 ? 2.426 2.295 12.43 1 84.75 173 LEU A C 1
ATOM 1333 O O . LEU A 1 173 ? 1.514 1.777 11.781 1 84.75 173 LEU A O 1
ATOM 1337 N N . ALA A 1 174 ? 3.646 1.947 12.328 1 85.56 174 ALA A N 1
ATOM 1338 C CA . ALA A 1 174 ? 4.133 1.156 11.195 1 85.56 174 ALA A CA 1
ATOM 1339 C C . ALA A 1 174 ? 3.713 -0.305 11.336 1 85.56 174 ALA A C 1
ATOM 1341 O O . ALA A 1 174 ? 3.348 -0.947 10.344 1 85.56 174 ALA A O 1
ATOM 1342 N N . ILE A 1 175 ? 3.754 -0.815 12.477 1 84.25 175 ILE A N 1
ATOM 1343 C CA . ILE A 1 175 ? 3.514 -2.236 12.703 1 84.25 175 ILE A CA 1
ATOM 1344 C C . ILE A 1 175 ? 2.049 -2.564 12.414 1 84.25 175 ILE A C 1
ATOM 1346 O O . ILE A 1 175 ? 1.748 -3.443 11.609 1 84.25 175 ILE A O 1
ATOM 1350 N N . PRO A 1 176 ? 1.162 -1.836 12.984 1 80.38 176 PRO A N 1
ATOM 1351 C CA . PRO A 1 176 ? -0.237 -2.102 12.648 1 80.38 176 PRO A CA 1
ATOM 1352 C C . PRO A 1 176 ? -0.531 -1.896 11.164 1 80.38 176 PRO A C 1
ATOM 1354 O O . PRO A 1 176 ? -1.314 -2.646 10.57 1 80.38 176 PRO A O 1
ATOM 1357 N N . SER A 1 177 ? 0.081 -0.929 10.594 1 77.69 177 SER A N 1
ATOM 1358 C CA . SER A 1 177 ? -0.123 -0.647 9.172 1 77.69 177 SER A CA 1
ATOM 1359 C C . SER A 1 177 ? 0.398 -1.786 8.305 1 77.69 177 SER A C 1
ATOM 1361 O O . SER A 1 177 ? -0.207 -2.121 7.281 1 77.69 177 SER A O 1
ATOM 1363 N N . ALA A 1 178 ? 1.439 -2.324 8.75 1 76.94 178 ALA A N 1
ATOM 1364 C CA . ALA A 1 178 ? 2.021 -3.445 8.016 1 76.94 178 ALA A CA 1
ATOM 1365 C C . ALA A 1 178 ? 1.116 -4.672 8.078 1 76.94 178 ALA A C 1
ATOM 1367 O O . ALA A 1 178 ? 1.006 -5.418 7.102 1 76.94 178 ALA A O 1
ATOM 1368 N N . VAL A 1 179 ? 0.482 -4.77 9.133 1 73.56 179 VAL A N 1
ATOM 1369 C CA . VAL A 1 179 ? -0.373 -5.934 9.336 1 73.56 179 VAL A CA 1
ATOM 1370 C C . VAL A 1 179 ? -1.674 -5.762 8.555 1 73.56 179 VAL A C 1
ATOM 1372 O O . VAL A 1 179 ? -2.242 -6.742 8.062 1 73.56 179 VAL A O 1
ATOM 1375 N N . MET A 1 180 ? -2.076 -4.574 8.359 1 67.56 180 MET A N 1
ATOM 1376 C CA . MET A 1 180 ? -3.371 -4.32 7.738 1 67.56 180 MET A CA 1
ATOM 1377 C C . MET A 1 180 ? -3.234 -4.215 6.223 1 67.56 180 MET A C 1
ATOM 1379 O O . MET A 1 180 ? -4.176 -4.516 5.488 1 67.56 180 MET A O 1
ATOM 1383 N N . VAL A 1 181 ? -2.186 -3.514 5.902 1 58.56 181 VAL A N 1
ATOM 1384 C CA . VAL A 1 181 ? -2.068 -3.238 4.477 1 58.56 181 VAL A CA 1
ATOM 1385 C C . VAL A 1 181 ? -1.396 -4.414 3.773 1 58.56 181 VAL A C 1
ATOM 1387 O O . VAL A 1 181 ? -1.112 -4.352 2.576 1 58.56 181 VAL A O 1
ATOM 1390 N N . TRP A 1 182 ? -1.562 -5.609 4.266 1 48.59 182 TRP A N 1
ATOM 1391 C CA . TRP A 1 182 ? -0.973 -6.73 3.541 1 48.59 182 TRP A CA 1
ATOM 1392 C C . TRP A 1 182 ? -1.893 -7.199 2.418 1 48.59 182 TRP A C 1
ATOM 1394 O O . TRP A 1 182 ? -3.113 -7.047 2.502 1 48.59 182 TRP A O 1
ATOM 1404 N N . MET B 1 1 ? -4.402 0.162 -3.449 1 71.88 1 MET B N 1
ATOM 1405 C CA . MET B 1 1 ? -3.449 0.604 -2.436 1 71.88 1 MET B CA 1
ATOM 1406 C C . MET B 1 1 ? -2.889 1.98 -2.777 1 71.88 1 MET B C 1
ATOM 1408 O O . MET B 1 1 ? -2.943 2.898 -1.957 1 71.88 1 MET B O 1
ATOM 1412 N N . GLY B 1 2 ? -2.551 2.107 -4.031 1 70.88 2 GLY B N 1
ATOM 1413 C CA . GLY B 1 2 ? -1.978 3.385 -4.426 1 70.88 2 GLY B CA 1
ATOM 1414 C C . GLY B 1 2 ? -2.951 4.543 -4.301 1 70.88 2 GLY B C 1
ATOM 1415 O O . GLY B 1 2 ? -2.607 5.598 -3.764 1 70.88 2 GLY B O 1
ATOM 1416 N N . MET B 1 3 ? -4.211 4.332 -4.621 1 78.25 3 MET B N 1
ATOM 1417 C CA . MET B 1 3 ? -5.188 5.414 -4.57 1 78.25 3 MET B CA 1
ATOM 1418 C C . MET B 1 3 ? -5.562 5.746 -3.127 1 78.25 3 MET B C 1
ATOM 1420 O O . MET B 1 3 ? -5.82 6.902 -2.797 1 78.25 3 MET B O 1
ATOM 1424 N N . ALA B 1 4 ? -5.473 4.707 -2.367 1 83.38 4 ALA B N 1
ATOM 1425 C CA . ALA B 1 4 ? -5.789 4.918 -0.957 1 83.38 4 ALA B CA 1
ATOM 1426 C C . ALA B 1 4 ? -4.695 5.723 -0.263 1 83.38 4 ALA B C 1
ATOM 1428 O O . ALA B 1 4 ? -4.945 6.379 0.75 1 83.38 4 ALA B O 1
ATOM 1429 N N . SER B 1 5 ? -3.545 5.746 -0.817 1 86.12 5 SER B N 1
ATOM 1430 C CA . SER B 1 5 ? -2.447 6.496 -0.215 1 86.12 5 SER B CA 1
ATOM 1431 C C . SER B 1 5 ? -2.682 8 -0.324 1 86.12 5 SER B C 1
ATOM 1433 O O . SER B 1 5 ? -2.211 8.766 0.517 1 86.12 5 SER B O 1
ATOM 1435 N N . ALA B 1 6 ? -3.449 8.398 -1.398 1 90 6 ALA B N 1
ATOM 1436 C CA . ALA B 1 6 ? -3.832 9.805 -1.513 1 90 6 ALA B CA 1
ATOM 1437 C C . ALA B 1 6 ? -4.68 10.242 -0.321 1 90 6 ALA B C 1
ATOM 1439 O O . ALA B 1 6 ? -4.559 11.367 0.155 1 90 6 ALA B O 1
ATOM 1440 N N . LEU B 1 7 ? -5.5 9.328 0.074 1 92.88 7 LEU B N 1
ATOM 1441 C CA . LEU B 1 7 ? -6.316 9.617 1.249 1 92.88 7 LEU B CA 1
ATOM 1442 C C . LEU B 1 7 ? -5.441 9.805 2.484 1 92.88 7 LEU B C 1
ATOM 1444 O O . LEU B 1 7 ? -5.68 10.703 3.289 1 92.88 7 LEU B O 1
ATOM 1448 N N . ASP B 1 8 ? -4.457 8.945 2.605 1 93.12 8 ASP B N 1
ATOM 1449 C CA . ASP B 1 8 ? -3.52 9.062 3.721 1 93.12 8 ASP B CA 1
ATOM 1450 C C . ASP B 1 8 ? -2.848 10.438 3.73 1 93.12 8 ASP B C 1
ATOM 1452 O O . ASP B 1 8 ? -2.711 11.062 4.785 1 93.12 8 ASP B O 1
ATOM 1456 N N . THR B 1 9 ? -2.51 10.875 2.594 1 93 9 THR B N 1
ATOM 1457 C CA . THR B 1 9 ? -1.836 12.164 2.455 1 93 9 THR B CA 1
ATOM 1458 C C . THR B 1 9 ? -2.77 13.312 2.836 1 93 9 THR B C 1
ATOM 1460 O O . THR B 1 9 ? -2.436 14.133 3.691 1 93 9 THR B O 1
ATOM 1463 N N . LEU B 1 10 ? -3.92 13.328 2.264 1 94.69 10 LEU B N 1
ATOM 1464 C CA . LEU B 1 10 ? -4.848 14.438 2.463 1 94.69 10 LEU B CA 1
ATOM 1465 C C . LEU B 1 10 ? -5.367 14.461 3.896 1 94.69 10 LEU B C 1
ATOM 1467 O O . LEU B 1 10 ? -5.461 15.523 4.512 1 94.69 10 LEU B O 1
ATOM 1471 N N . CYS B 1 11 ? -5.676 13.297 4.41 1 96 11 CYS B N 1
ATOM 1472 C CA . CYS B 1 11 ? -6.125 13.219 5.793 1 96 11 CYS B CA 1
ATOM 1473 C C . CYS B 1 11 ? -5.004 13.602 6.754 1 96 11 CYS B C 1
ATOM 1475 O O . CYS B 1 11 ? -5.242 14.289 7.75 1 96 11 CYS B O 1
ATOM 1477 N N . GLY B 1 12 ? -3.785 13.125 6.473 1 95.94 12 GLY B N 1
ATOM 1478 C CA . GLY B 1 12 ? -2.65 13.5 7.297 1 95.94 12 GLY B CA 1
ATOM 1479 C C . GLY B 1 12 ? -2.422 15 7.355 1 95.94 12 GLY B C 1
ATOM 1480 O O . GLY B 1 12 ? -2.209 15.562 8.43 1 95.94 12 GLY B O 1
ATOM 1481 N N . GLN B 1 13 ? -2.484 15.602 6.242 1 96.06 13 GLN B N 1
ATOM 1482 C CA . GLN B 1 13 ? -2.299 17.047 6.168 1 96.06 13 GLN B CA 1
ATOM 1483 C C . GLN B 1 13 ? -3.385 17.781 6.945 1 96.06 13 GLN B C 1
ATOM 1485 O O . GLN B 1 13 ? -3.094 18.703 7.711 1 96.06 13 GLN B O 1
ATOM 1490 N N . SER B 1 14 ? -4.625 17.391 6.719 1 96.5 14 SER B N 1
ATOM 1491 C CA . SER B 1 14 ? -5.746 18.031 7.395 1 96.5 14 SER B CA 1
ATOM 1492 C C . SER B 1 14 ? -5.676 17.828 8.906 1 96.5 14 SER B C 1
ATOM 1494 O O . SER B 1 14 ? -5.949 18.75 9.672 1 96.5 14 SER B O 1
ATOM 1496 N N . TYR B 1 15 ? -5.352 16.656 9.32 1 96.88 15 TYR B N 1
ATOM 1497 C CA . TYR B 1 15 ? -5.211 16.359 10.742 1 96.88 15 TYR B CA 1
ATOM 1498 C C . TYR B 1 15 ? -4.109 17.219 11.367 1 96.88 15 TYR B C 1
ATOM 1500 O O . TYR B 1 15 ? -4.293 17.797 12.438 1 96.88 15 TYR B O 1
ATOM 1508 N N . GLY B 1 16 ? -2.969 17.281 10.688 1 95.81 16 GLY B N 1
ATOM 1509 C CA . GLY B 1 16 ? -1.875 18.109 11.148 1 95.81 16 GLY B CA 1
ATOM 1510 C C . GLY B 1 16 ? -2.246 19.578 11.25 1 95.81 16 GLY B C 1
ATOM 1511 O O . GLY B 1 16 ? -1.812 20.281 12.164 1 95.81 16 GLY B O 1
ATOM 1512 N N . ALA B 1 17 ? -3.047 20.016 10.352 1 96.88 17 ALA B N 1
ATOM 1513 C CA . ALA B 1 17 ? -3.484 21.406 10.305 1 96.88 17 ALA B CA 1
ATOM 1514 C C . ALA B 1 17 ? -4.66 21.641 11.242 1 96.88 17 ALA B C 1
ATOM 1516 O O . ALA B 1 17 ? -5.223 22.734 11.281 1 96.88 17 ALA B O 1
ATOM 1517 N N . LYS B 1 18 ? -5.105 20.594 11.875 1 96.88 18 LYS B N 1
ATOM 1518 C CA . LYS B 1 18 ? -6.223 20.625 12.812 1 96.88 18 LYS B CA 1
ATOM 1519 C C . LYS B 1 18 ? -7.531 20.953 12.102 1 96.88 18 LYS B C 1
ATOM 1521 O O . LYS B 1 18 ? -8.398 21.625 12.664 1 96.88 18 LYS B O 1
ATOM 1526 N N . GLN B 1 19 ? -7.562 20.609 10.852 1 95.88 19 GLN B N 1
ATOM 1527 C CA . GLN B 1 19 ? -8.812 20.672 10.102 1 95.88 19 GLN B CA 1
ATOM 1528 C C . GLN B 1 19 ? -9.539 19.328 10.148 1 95.88 19 GLN B C 1
ATOM 1530 O O . GLN B 1 19 ? -9.703 18.656 9.125 1 95.88 19 GLN B O 1
ATOM 1535 N N . TYR B 1 20 ? -10.094 19.062 11.242 1 95.62 20 TYR B N 1
ATOM 1536 C CA . TYR B 1 20 ? -10.602 17.719 11.539 1 95.62 20 TYR B CA 1
ATOM 1537 C C . TYR B 1 20 ? -11.82 17.391 10.695 1 95.62 20 TYR B C 1
ATOM 1539 O O . TYR B 1 20 ? -12.008 16.25 10.266 1 95.62 20 TYR B O 1
ATOM 1547 N N . HIS B 1 21 ? -12.594 18.344 10.336 1 92.38 21 HIS B N 1
ATOM 1548 C CA . HIS B 1 21 ? -13.805 18.125 9.562 1 92.38 21 HIS B CA 1
ATOM 1549 C C . HIS B 1 21 ? -13.484 17.641 8.148 1 92.38 21 HIS B C 1
ATOM 1551 O O . HIS B 1 21 ? -14.289 16.953 7.527 1 92.38 21 HIS B O 1
ATOM 1557 N N . MET B 1 22 ? -12.328 17.938 7.676 1 94.38 22 MET B N 1
ATOM 1558 C CA . MET B 1 22 ? -11.938 17.594 6.309 1 94.38 22 MET B CA 1
ATOM 1559 C C . MET B 1 22 ? -11.625 16.109 6.191 1 94.38 22 MET B C 1
ATOM 1561 O O . MET B 1 22 ? -11.625 15.555 5.09 1 94.38 22 MET B O 1
ATOM 1565 N N . LEU B 1 23 ? -11.367 15.461 7.281 1 95.88 23 LEU B N 1
ATOM 1566 C CA . LEU B 1 23 ? -11 14.047 7.242 1 95.88 23 LEU B CA 1
ATOM 1567 C C . LEU B 1 23 ? -12.156 13.203 6.715 1 95.88 23 LEU B C 1
ATOM 1569 O O . LEU B 1 23 ? -11.969 12.352 5.848 1 95.88 23 LEU B O 1
ATOM 1573 N N . SER B 1 24 ? -13.336 13.492 7.227 1 95.12 24 SER B N 1
ATOM 1574 C CA . SER B 1 24 ? -14.5 12.734 6.773 1 95.12 24 SER B CA 1
ATOM 1575 C C . SER B 1 24 ? -14.812 13.039 5.312 1 95.12 24 SER B C 1
ATOM 1577 O O . SER B 1 24 ? -15.242 12.148 4.566 1 95.12 24 SER B O 1
ATOM 1579 N N . ILE B 1 25 ? -14.562 14.234 4.883 1 94.31 25 ILE B N 1
ATOM 1580 C CA . ILE B 1 25 ? -14.812 14.648 3.506 1 94.31 25 ILE B CA 1
ATOM 1581 C C . ILE B 1 25 ? -13.867 13.898 2.566 1 94.31 25 ILE B C 1
ATOM 1583 O O . ILE B 1 25 ? -14.297 13.344 1.555 1 94.31 25 ILE B O 1
ATOM 1587 N N . HIS B 1 26 ? -12.609 13.859 2.941 1 94.56 26 HIS B N 1
ATOM 1588 C CA . HIS B 1 26 ? -11.633 13.133 2.143 1 94.56 26 HIS B CA 1
ATOM 1589 C C . HIS B 1 26 ? -11.961 11.641 2.094 1 94.56 26 HIS B C 1
ATOM 1591 O O . HIS B 1 26 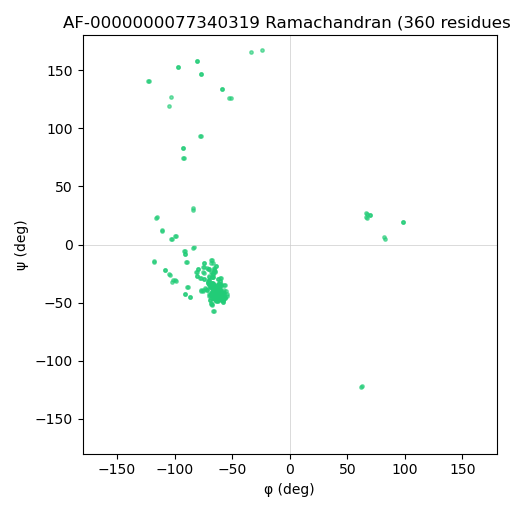? -11.836 11.008 1.042 1 94.56 26 HIS B O 1
ATOM 1597 N N . MET B 1 27 ? -12.336 11.117 3.23 1 95.44 27 MET B N 1
ATOM 1598 C CA . MET B 1 27 ? -12.641 9.688 3.303 1 95.44 27 MET B CA 1
ATOM 1599 C C . MET B 1 27 ? -13.812 9.336 2.389 1 95.44 27 MET B C 1
ATOM 1601 O O . MET B 1 27 ? -13.742 8.367 1.633 1 95.44 27 MET B O 1
ATOM 1605 N N . GLN B 1 28 ? -14.867 10.133 2.416 1 94.94 28 GLN B N 1
ATOM 1606 C CA . GLN B 1 28 ? -16.047 9.891 1.585 1 94.94 28 GLN B CA 1
ATOM 1607 C C . GLN B 1 28 ? -15.703 10.016 0.102 1 94.94 28 GLN B C 1
ATOM 1609 O O . GLN B 1 28 ? -16.156 9.203 -0.711 1 94.94 28 GLN B O 1
ATOM 1614 N N . ARG B 1 29 ? -14.984 11.008 -0.195 1 94.06 29 ARG B N 1
ATOM 1615 C CA . ARG B 1 29 ? -14.523 11.188 -1.57 1 94.06 29 ARG B CA 1
ATOM 1616 C C . ARG B 1 29 ? -13.727 9.977 -2.041 1 94.06 29 ARG B C 1
ATOM 1618 O O . ARG B 1 29 ? -13.945 9.469 -3.143 1 94.06 29 ARG B O 1
ATOM 1625 N N . ALA B 1 30 ? -12.805 9.57 -1.193 1 94.81 30 ALA B N 1
ATOM 1626 C CA . ALA B 1 30 ? -11.977 8.406 -1.522 1 94.81 30 ALA B CA 1
ATOM 1627 C C . ALA B 1 30 ? -12.828 7.156 -1.693 1 94.81 30 ALA B C 1
ATOM 1629 O O . ALA B 1 30 ? -12.609 6.367 -2.615 1 94.81 30 ALA B O 1
ATOM 1630 N N . MET B 1 31 ? -13.797 6.988 -0.81 1 95.38 31 MET B N 1
ATOM 1631 C CA . MET B 1 31 ? -14.68 5.828 -0.894 1 95.38 31 MET B CA 1
ATOM 1632 C C . MET B 1 31 ? -15.43 5.809 -2.219 1 95.38 31 MET B C 1
ATOM 1634 O O . MET B 1 31 ? -15.531 4.766 -2.869 1 95.38 31 MET B O 1
ATOM 1638 N N . LEU B 1 32 ? -15.898 6.926 -2.598 1 94.31 32 LEU B N 1
ATOM 1639 C CA . LEU B 1 32 ? -16.625 7.035 -3.855 1 94.31 32 LEU B CA 1
ATOM 1640 C C . LEU B 1 32 ? -15.727 6.699 -5.039 1 94.31 32 LEU B C 1
ATOM 1642 O O . LEU B 1 32 ? -16.109 5.902 -5.902 1 94.31 32 LEU B O 1
ATOM 1646 N N . ILE B 1 33 ? -14.609 7.238 -5.066 1 93.5 33 ILE B N 1
ATOM 1647 C CA . ILE B 1 33 ? -13.68 7.051 -6.172 1 93.5 33 ILE B CA 1
ATOM 1648 C C . ILE B 1 33 ? -13.227 5.59 -6.223 1 93.5 33 ILE B C 1
ATOM 1650 O O . ILE B 1 33 ? -13.195 4.98 -7.297 1 93.5 33 ILE B O 1
ATOM 1654 N N . LEU B 1 34 ? -12.891 5.059 -5.051 1 94.06 34 LEU B N 1
ATOM 1655 C CA . LEU B 1 34 ? -12.406 3.686 -5.016 1 94.06 34 LEU B CA 1
ATOM 1656 C C . LEU B 1 34 ? -13.508 2.705 -5.406 1 94.06 34 LEU B C 1
ATOM 1658 O O . LEU B 1 34 ? -13.242 1.69 -6.055 1 94.06 34 LEU B O 1
ATOM 1662 N N . LEU B 1 35 ? -14.742 3.018 -5.051 1 95.56 35 LEU B N 1
ATOM 1663 C CA . LEU B 1 35 ? -15.859 2.178 -5.461 1 95.56 35 LEU B CA 1
ATOM 1664 C C . LEU B 1 35 ? -16.047 2.232 -6.973 1 95.56 35 LEU B C 1
ATOM 1666 O O . LEU B 1 35 ? -16.281 1.201 -7.609 1 95.56 35 LEU B O 1
ATOM 1670 N N . ILE B 1 36 ? -15.922 3.377 -7.539 1 94.44 36 ILE B N 1
ATOM 1671 C CA . ILE B 1 36 ? -16.109 3.557 -8.977 1 94.44 36 ILE B CA 1
ATOM 1672 C C . ILE B 1 36 ? -14.977 2.85 -9.727 1 94.44 36 ILE B C 1
ATOM 1674 O O . ILE B 1 36 ? -15.227 2.15 -10.711 1 94.44 36 ILE B O 1
ATOM 1678 N N . VAL B 1 37 ? -13.75 2.992 -9.273 1 92.5 37 VAL B N 1
ATOM 1679 C CA . VAL B 1 37 ? -12.594 2.387 -9.93 1 92.5 37 VAL B CA 1
ATOM 1680 C C . VAL B 1 37 ? -12.672 0.866 -9.812 1 92.5 37 VAL B C 1
ATOM 1682 O O . VAL B 1 37 ? -12.172 0.147 -10.68 1 92.5 37 VAL B O 1
ATOM 1685 N N . SER B 1 38 ? -13.32 0.352 -8.766 1 94.75 38 SER B N 1
ATOM 1686 C CA . SER B 1 38 ? -13.438 -1.087 -8.555 1 94.75 38 SER B CA 1
ATOM 1687 C C . SER B 1 38 ? -14.367 -1.722 -9.586 1 94.75 38 SER B C 1
ATOM 1689 O O . SER B 1 38 ? -14.273 -2.92 -9.859 1 94.75 38 SER B O 1
ATOM 1691 N N . ILE B 1 39 ? -15.219 -0.929 -10.188 1 96.38 39 ILE B N 1
ATOM 1692 C CA . ILE B 1 39 ? -16.203 -1.46 -11.125 1 96.38 39 ILE B CA 1
ATOM 1693 C C . ILE B 1 39 ? -15.492 -2.014 -12.359 1 96.38 39 ILE B C 1
ATOM 1695 O O . ILE B 1 39 ? -15.664 -3.184 -12.711 1 96.38 39 ILE B O 1
ATOM 1699 N N . PRO B 1 40 ? -14.68 -1.221 -13.094 1 95.5 40 PRO B N 1
ATOM 1700 C CA . PRO B 1 40 ? -13.969 -1.797 -14.234 1 95.5 40 PRO B CA 1
ATOM 1701 C C . PRO B 1 40 ? -13.039 -2.941 -13.836 1 95.5 40 PRO B C 1
ATOM 1703 O O . PRO B 1 40 ? -12.867 -3.898 -14.594 1 95.5 40 PRO B O 1
ATOM 1706 N N . LEU B 1 41 ? -12.453 -2.863 -12.688 1 93.38 41 LEU B N 1
ATOM 1707 C CA . LEU B 1 41 ? -11.586 -3.941 -12.211 1 93.38 41 LEU B CA 1
ATOM 1708 C C . LEU B 1 41 ? -12.391 -5.219 -11.984 1 93.38 41 LEU B C 1
ATOM 1710 O O . LEU B 1 41 ? -11.93 -6.312 -12.297 1 93.38 41 LEU B O 1
ATOM 1714 N N . ALA B 1 42 ? -13.539 -5.035 -11.406 1 96.31 42 ALA B N 1
ATOM 1715 C CA . ALA B 1 42 ? -14.43 -6.172 -11.195 1 96.31 42 ALA B CA 1
ATOM 1716 C C . ALA B 1 42 ? -14.82 -6.816 -12.531 1 96.31 42 ALA B C 1
ATOM 1718 O O . ALA B 1 42 ? -14.914 -8.039 -12.633 1 96.31 42 ALA B O 1
ATOM 1719 N N . THR B 1 43 ? -15.047 -6.004 -13.531 1 96.56 43 THR B N 1
ATOM 1720 C CA . THR B 1 43 ? -15.398 -6.504 -14.859 1 96.56 43 THR B CA 1
ATOM 1721 C C . THR B 1 43 ? -14.25 -7.312 -15.445 1 96.56 43 THR B C 1
ATOM 1723 O O . THR B 1 43 ? -14.469 -8.375 -16.031 1 96.56 43 THR B O 1
ATOM 1726 N N . ILE B 1 44 ? -13.047 -6.859 -15.273 1 95.19 44 ILE B N 1
ATOM 1727 C CA . ILE B 1 44 ? -11.867 -7.574 -15.75 1 95.19 44 ILE B CA 1
ATOM 1728 C C . ILE B 1 44 ? -11.75 -8.914 -15.031 1 95.19 44 ILE B C 1
ATOM 1730 O O . ILE B 1 44 ? -11.477 -9.938 -15.656 1 95.19 44 ILE B O 1
ATOM 1734 N N . TRP B 1 45 ? -11.992 -8.898 -13.727 1 93.88 45 TRP B N 1
ATOM 1735 C CA . TRP B 1 45 ? -11.922 -10.125 -12.938 1 93.88 45 TRP B CA 1
ATOM 1736 C C . TRP B 1 45 ? -12.992 -11.117 -13.375 1 93.88 45 TRP B C 1
ATOM 1738 O O . TRP B 1 45 ? -12.758 -12.328 -13.398 1 93.88 45 TRP B O 1
ATOM 1748 N N . ALA B 1 46 ? -14.164 -10.609 -13.742 1 95.38 46 ALA B N 1
ATOM 1749 C CA . ALA B 1 46 ? -15.273 -11.469 -14.141 1 95.38 46 ALA B CA 1
ATOM 1750 C C . ALA B 1 46 ? -14.961 -12.227 -15.422 1 95.38 46 ALA B C 1
ATOM 1752 O O . ALA B 1 46 ? -15.484 -13.312 -15.656 1 95.38 46 ALA B O 1
ATOM 1753 N N . TYR B 1 47 ? -14.016 -11.672 -16.203 1 95.94 47 TYR B N 1
ATOM 1754 C CA . TYR B 1 47 ? -13.703 -12.281 -17.5 1 95.94 47 TYR B CA 1
ATOM 1755 C C . TYR B 1 47 ? -12.281 -12.812 -17.516 1 95.94 47 TYR B C 1
ATOM 1757 O O . TYR B 1 47 ? -11.648 -12.867 -18.578 1 95.94 47 TYR B O 1
ATOM 1765 N N . THR B 1 48 ? -11.766 -13.086 -16.375 1 93.38 48 THR B N 1
ATOM 1766 C CA . THR B 1 48 ? -10.398 -13.578 -16.234 1 93.38 48 THR B CA 1
ATOM 1767 C C . THR B 1 48 ? -10.195 -14.852 -17.047 1 93.38 48 THR B C 1
ATOM 1769 O O . THR B 1 48 ? -9.148 -15.039 -17.672 1 93.38 48 THR B O 1
ATOM 1772 N N . GLY B 1 49 ? -11.203 -15.766 -17.078 1 93.44 49 GLY B N 1
ATOM 1773 C CA . GLY B 1 49 ? -11.109 -16.984 -17.844 1 93.44 49 GLY B CA 1
ATOM 1774 C C . GLY B 1 49 ? -10.969 -16.75 -19.344 1 93.44 49 GLY B C 1
ATOM 1775 O O . GLY B 1 49 ? -10.125 -17.359 -20 1 93.44 49 GLY B O 1
ATOM 1776 N N . THR B 1 50 ? -11.836 -15.844 -19.844 1 93.75 50 THR B N 1
ATOM 1777 C CA . THR B 1 50 ? -11.797 -15.477 -21.25 1 93.75 50 THR B CA 1
ATOM 1778 C C . THR B 1 50 ? -10.445 -14.867 -21.625 1 93.75 50 THR B C 1
ATOM 1780 O O . THR B 1 50 ? -9.891 -15.164 -22.688 1 93.75 50 THR B O 1
ATOM 1783 N N . ILE B 1 51 ? -9.914 -14.109 -20.75 1 94.44 51 ILE B N 1
ATOM 1784 C CA . ILE B 1 51 ? -8.633 -13.445 -20.969 1 94.44 51 ILE B CA 1
ATOM 1785 C C . ILE B 1 51 ? -7.508 -14.477 -20.969 1 94.44 51 ILE B C 1
ATOM 1787 O O . ILE B 1 51 ? -6.629 -14.453 -21.828 1 94.44 51 ILE B O 1
ATOM 1791 N N . LEU B 1 52 ? -7.617 -15.414 -19.984 1 92.12 52 LEU B N 1
ATOM 1792 C CA . LEU B 1 52 ? -6.59 -16.438 -19.859 1 92.12 52 LEU B CA 1
ATOM 1793 C C . LEU B 1 52 ? -6.621 -17.391 -21.062 1 92.12 52 LEU B C 1
ATOM 1795 O O . LEU B 1 52 ? -5.57 -17.781 -21.562 1 92.12 52 LEU B O 1
ATOM 1799 N N . MET B 1 53 ? -7.773 -17.672 -21.562 1 94.12 53 MET B N 1
ATOM 1800 C CA . MET B 1 53 ? -7.898 -18.516 -22.75 1 94.12 53 MET B CA 1
ATOM 1801 C C . MET B 1 53 ? -7.363 -17.812 -23.984 1 94.12 53 MET B C 1
ATOM 1803 O O . MET B 1 53 ? -6.746 -18.438 -24.844 1 94.12 53 MET B O 1
ATOM 1807 N N . ALA B 1 54 ? -7.547 -16.562 -24.047 1 94.12 54 ALA B N 1
ATOM 1808 C CA . ALA B 1 54 ? -7.09 -15.766 -25.172 1 94.12 54 ALA B CA 1
ATOM 1809 C C . ALA B 1 54 ? -5.566 -15.727 -25.234 1 94.12 54 ALA B C 1
ATOM 1811 O O . ALA B 1 54 ? -4.988 -15.609 -26.328 1 94.12 54 ALA B O 1
ATOM 1812 N N . VAL B 1 55 ? -4.957 -15.922 -24.094 1 92.62 55 VAL B N 1
ATOM 1813 C CA . VAL B 1 55 ? -3.498 -15.883 -24.094 1 92.62 55 VAL B CA 1
ATOM 1814 C C . VAL B 1 55 ? -2.941 -17.312 -24.125 1 92.62 55 VAL B C 1
ATOM 1816 O O . VAL B 1 55 ? -1.757 -17.516 -23.859 1 92.62 55 VAL B O 1
ATOM 1819 N N . GLY B 1 56 ? -3.805 -18.297 -24.297 1 93 56 GLY B N 1
ATOM 1820 C CA . GLY B 1 56 ? -3.373 -19.656 -24.625 1 93 56 GLY B CA 1
ATOM 1821 C C . GLY B 1 56 ? -3.314 -20.562 -23.406 1 93 56 GLY B C 1
ATOM 1822 O O . GLY B 1 56 ? -2.652 -21.609 -23.438 1 93 56 GLY B O 1
ATOM 1823 N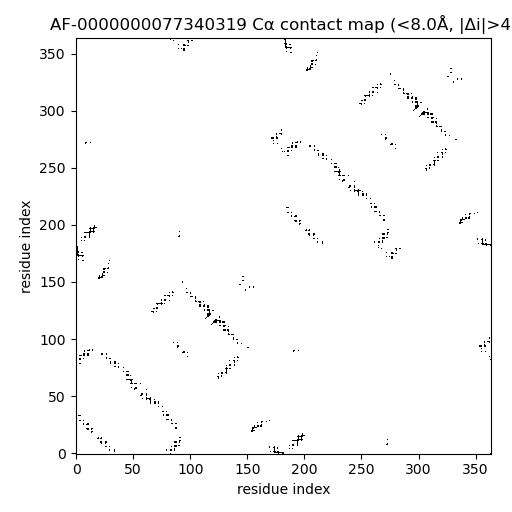 N . GLN B 1 57 ? -3.982 -20.172 -22.375 1 90.44 57 GLN B N 1
ATOM 1824 C CA . GLN B 1 57 ? -3.965 -21 -21.172 1 90.44 57 GLN B CA 1
ATOM 1825 C C . GLN B 1 57 ? -4.945 -22.172 -21.297 1 90.44 57 GLN B C 1
ATOM 1827 O O . GLN B 1 57 ? -5.863 -22.125 -22.125 1 90.44 57 GLN B O 1
ATOM 1832 N N . ASP B 1 58 ? -4.711 -23.141 -20.547 1 94.25 58 ASP B N 1
ATOM 1833 C CA . ASP B 1 58 ? -5.578 -24.312 -20.531 1 94.25 58 ASP B CA 1
ATOM 1834 C C . ASP B 1 58 ? -7.012 -23.938 -20.172 1 94.25 58 ASP B C 1
ATOM 1836 O O . ASP B 1 58 ? -7.242 -23.203 -19.203 1 94.25 58 ASP B O 1
ATOM 1840 N N . PRO B 1 59 ? -7.953 -24.438 -20.891 1 93.62 59 PRO B N 1
ATOM 1841 C CA . PRO B 1 59 ? -9.352 -24.062 -20.672 1 93.62 59 PRO B CA 1
ATOM 1842 C C . PRO B 1 59 ? -9.852 -24.422 -19.281 1 93.62 59 PRO B C 1
ATOM 1844 O O . PRO B 1 59 ? -10.594 -23.656 -18.656 1 93.62 59 PRO B O 1
ATOM 1847 N N . GLU B 1 60 ? -9.492 -25.547 -18.797 1 92.62 60 GLU B N 1
ATOM 1848 C CA . GLU B 1 60 ? -9.953 -25.969 -17.484 1 92.62 60 GLU B CA 1
ATOM 1849 C C . GLU B 1 60 ? -9.375 -25.094 -16.375 1 92.62 60 GLU B C 1
ATOM 1851 O O . GLU B 1 60 ? -10.078 -24.703 -15.453 1 92.62 60 GLU B O 1
ATOM 1856 N N . ILE B 1 61 ? -8.156 -24.797 -16.453 1 89.81 61 ILE B N 1
ATOM 1857 C CA . ILE B 1 61 ? -7.484 -23.922 -15.5 1 89.81 61 ILE B CA 1
ATOM 1858 C C . ILE B 1 61 ? -8.07 -22.516 -15.594 1 89.81 61 ILE B C 1
ATOM 1860 O O . ILE B 1 61 ? -8.32 -21.875 -14.57 1 89.81 61 ILE B O 1
ATOM 1864 N N . SER B 1 62 ? -8.336 -22.109 -16.797 1 93.94 62 SER B N 1
ATOM 1865 C CA . SER B 1 62 ? -8.906 -20.781 -17.031 1 93.94 62 SER B CA 1
ATOM 1866 C C . SER B 1 62 ? -10.297 -20.656 -16.422 1 93.94 62 SER B C 1
ATOM 1868 O O . SER B 1 62 ? -10.633 -19.625 -15.836 1 93.94 62 SER B O 1
ATO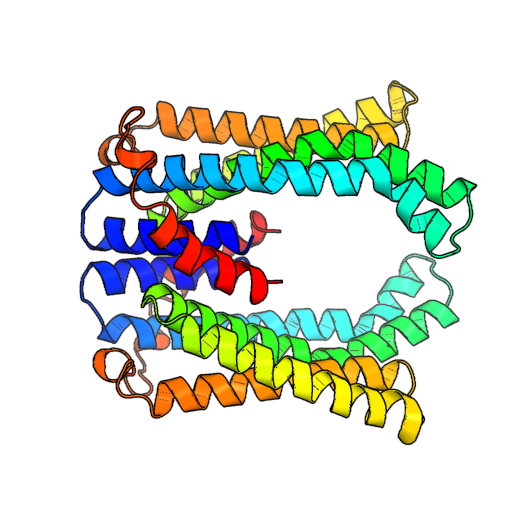M 1870 N N . GLN B 1 63 ? -11.047 -21.656 -16.578 1 93.06 63 GLN B N 1
ATOM 1871 C CA . GLN B 1 63 ? -12.406 -21.656 -16.047 1 93.06 63 GLN B CA 1
ATOM 1872 C C . GLN B 1 63 ? -12.398 -21.641 -14.516 1 93.06 63 GLN B C 1
ATOM 1874 O O . GLN B 1 63 ? -13.211 -20.953 -13.891 1 93.06 63 GLN B O 1
ATOM 1879 N N . GLU B 1 64 ? -11.547 -22.422 -13.961 1 91.81 64 GLU B N 1
ATOM 1880 C CA . GLU B 1 64 ? -11.43 -22.438 -12.508 1 91.81 64 GLU B CA 1
ATOM 1881 C C . GLU B 1 64 ? -10.969 -21.078 -11.977 1 91.81 64 GLU B C 1
ATOM 1883 O O . GLU B 1 64 ? -11.461 -20.609 -10.945 1 91.81 64 GLU B O 1
ATOM 1888 N N . ALA B 1 65 ? -10.008 -20.453 -12.656 1 91.88 65 ALA B N 1
ATOM 1889 C CA . ALA B 1 65 ? -9.523 -19.125 -12.281 1 91.88 65 ALA B CA 1
ATOM 1890 C C . ALA B 1 65 ? -10.633 -18.094 -12.359 1 91.88 65 ALA B C 1
ATOM 1892 O O . ALA B 1 65 ? -10.734 -17.203 -11.492 1 91.88 65 ALA B O 1
ATOM 1893 N N . GLU B 1 66 ? -11.406 -18.203 -13.344 1 94.38 66 GLU B N 1
ATOM 1894 C CA . GLU B 1 66 ? -12.516 -17.281 -13.523 1 94.38 66 GLU B CA 1
ATOM 1895 C C . GLU B 1 66 ? -13.539 -17.406 -12.398 1 94.38 66 GLU B C 1
ATOM 1897 O O . GLU B 1 66 ? -14.008 -16.406 -11.852 1 94.38 66 GLU B O 1
ATOM 1902 N N . LEU B 1 67 ? -13.891 -18.656 -12.117 1 92.75 67 LEU B N 1
ATOM 1903 C CA . LEU B 1 67 ? -14.867 -18.906 -11.055 1 92.75 67 LEU B CA 1
ATOM 1904 C C . LEU B 1 67 ? -14.359 -18.359 -9.727 1 92.75 67 LEU B C 1
ATOM 1906 O O . LEU B 1 67 ? -15.109 -17.719 -8.992 1 92.75 67 LEU B O 1
ATOM 1910 N N . TYR B 1 68 ? -13.102 -18.672 -9.406 1 93.31 68 TYR B N 1
ATOM 1911 C CA . TYR B 1 68 ? -12.492 -18.141 -8.195 1 93.31 68 TYR B CA 1
ATOM 1912 C C . TYR B 1 68 ? -12.539 -16.625 -8.172 1 93.31 68 TYR B C 1
ATOM 1914 O O . TYR B 1 68 ? -12.922 -16.016 -7.172 1 93.31 68 TYR B O 1
ATOM 1922 N N . ALA B 1 69 ? -12.18 -16.016 -9.289 1 93.88 69 ALA B N 1
ATOM 1923 C CA . ALA B 1 69 ? -12.125 -14.555 -9.398 1 93.88 69 ALA B CA 1
ATOM 1924 C C . ALA B 1 69 ? -13.508 -13.938 -9.219 1 93.88 69 ALA B C 1
ATOM 1926 O O . ALA B 1 69 ? -13.656 -12.906 -8.57 1 93.88 69 ALA B O 1
ATOM 1927 N N . ARG B 1 70 ? -14.469 -14.547 -9.789 1 95.19 70 ARG B N 1
ATOM 1928 C CA . ARG B 1 70 ? -15.836 -14.031 -9.695 1 95.19 70 ARG B CA 1
ATOM 1929 C C . ARG B 1 70 ? -16.328 -14.047 -8.25 1 95.19 70 ARG B C 1
ATOM 1931 O O . ARG B 1 70 ? -17.016 -13.125 -7.816 1 95.19 70 ARG B O 1
ATOM 1938 N N . PHE B 1 71 ? -15.93 -15.086 -7.535 1 94.19 71 PHE B N 1
ATOM 1939 C CA . PHE B 1 71 ? -16.344 -15.18 -6.137 1 94.19 71 PHE B CA 1
ATOM 1940 C C . PHE B 1 71 ? -15.562 -14.195 -5.277 1 94.19 71 PHE B C 1
ATOM 1942 O O . PHE B 1 71 ? -15.977 -13.875 -4.16 1 94.19 71 PHE B O 1
ATOM 1949 N N . MET B 1 72 ? -14.438 -13.656 -5.82 1 95 72 MET B N 1
ATOM 1950 C CA . MET B 1 72 ? -13.617 -12.695 -5.09 1 95 72 MET B CA 1
ATOM 1951 C C . MET B 1 72 ? -14.062 -11.266 -5.375 1 95 72 MET B C 1
ATOM 1953 O O . MET B 1 72 ? -13.641 -10.328 -4.695 1 95 72 MET B O 1
ATOM 1957 N N . ILE B 1 73 ? -14.914 -11.07 -6.277 1 95.69 73 ILE B N 1
ATOM 1958 C CA . ILE B 1 73 ? -15.289 -9.742 -6.742 1 95.69 73 ILE B CA 1
ATOM 1959 C C . ILE B 1 73 ? -15.844 -8.922 -5.574 1 95.69 73 ILE B C 1
ATOM 1961 O O . ILE B 1 73 ? -15.469 -7.766 -5.391 1 95.69 73 ILE B O 1
ATOM 1965 N N . PRO B 1 74 ? -16.688 -9.523 -4.711 1 96.25 74 PRO B N 1
ATOM 1966 C CA . PRO B 1 74 ? -17.172 -8.719 -3.584 1 96.25 74 PRO B CA 1
ATOM 1967 C C . PRO B 1 74 ? -16.031 -8.219 -2.688 1 96.25 74 PRO B C 1
ATOM 1969 O O . PRO B 1 74 ? -16.156 -7.156 -2.066 1 96.25 74 PRO B O 1
ATOM 1972 N N . SER B 1 75 ? -14.953 -8.922 -2.6 1 94.94 75 SER B N 1
ATOM 1973 C CA . SER B 1 75 ? -13.82 -8.531 -1.766 1 94.94 75 SER B CA 1
ATOM 1974 C C . SER B 1 75 ? -13.148 -7.273 -2.301 1 94.94 75 SER B C 1
ATOM 1976 O O . SER B 1 75 ? -12.586 -6.492 -1.534 1 94.94 75 SER B O 1
ATOM 1978 N N . LEU B 1 76 ? -13.25 -7.09 -3.574 1 94.25 76 LEU B N 1
ATOM 1979 C CA . LEU B 1 76 ? -12.656 -5.918 -4.207 1 94.25 76 LEU B CA 1
ATOM 1980 C C . LEU B 1 76 ? -13.297 -4.637 -3.691 1 94.25 76 LEU B C 1
ATOM 1982 O O . LEU B 1 76 ? -12.594 -3.684 -3.342 1 94.25 76 LEU B O 1
ATOM 1986 N N . PHE B 1 77 ? -14.539 -4.625 -3.582 1 96.31 77 PHE B N 1
ATOM 1987 C CA . PHE B 1 77 ? -15.273 -3.467 -3.1 1 96.31 77 PHE B CA 1
ATOM 1988 C C . PHE B 1 77 ? -15.07 -3.275 -1.603 1 96.31 77 PHE B C 1
ATOM 1990 O O . PHE B 1 77 ? -14.859 -2.154 -1.138 1 96.31 77 PHE B O 1
ATOM 1997 N N . ALA B 1 78 ? -15.047 -4.367 -0.937 1 96.38 78 ALA B N 1
ATOM 1998 C CA . ALA B 1 78 ? -14.828 -4.309 0.506 1 96.38 78 ALA B CA 1
ATOM 1999 C C . ALA B 1 78 ? -13.422 -3.801 0.822 1 96.38 78 ALA B C 1
ATOM 2001 O O . ALA B 1 78 ? -13.234 -3.012 1.752 1 96.38 78 ALA B O 1
ATOM 2002 N N . TYR B 1 79 ? -12.539 -4.207 0.039 1 93.56 79 TYR B N 1
ATOM 2003 C CA . TYR B 1 79 ? -11.148 -3.816 0.253 1 93.56 79 TYR B CA 1
ATOM 2004 C C . TYR B 1 79 ? -10.969 -2.316 0.064 1 93.56 79 TYR B C 1
ATOM 2006 O O . TYR B 1 79 ? -10.258 -1.666 0.839 1 93.56 79 TYR B O 1
ATOM 2014 N N . GLY B 1 80 ? -11.555 -1.786 -0.969 1 93.88 80 GLY B N 1
ATOM 2015 C CA . GLY B 1 80 ? -11.508 -0.348 -1.175 1 93.88 80 GLY B CA 1
ATOM 2016 C C . GLY B 1 80 ? -12.039 0.442 0.005 1 93.88 80 GLY B C 1
ATOM 2017 O O . GLY B 1 80 ? -11.406 1.397 0.458 1 93.88 80 GLY B O 1
ATOM 2018 N N . LEU B 1 81 ? -13.133 0.02 0.494 1 96.12 81 LEU B N 1
ATOM 2019 C CA . LEU B 1 81 ? -13.742 0.683 1.641 1 96.12 81 LEU B CA 1
ATOM 2020 C C . LEU B 1 81 ? -12.883 0.505 2.891 1 96.12 81 LEU B C 1
ATOM 2022 O O . LEU B 1 81 ? -12.719 1.444 3.672 1 96.12 81 LEU B O 1
ATOM 2026 N N . LEU B 1 82 ? -12.344 -0.668 3.033 1 94.75 82 LEU B N 1
ATOM 2027 C CA . LEU B 1 82 ? -11.508 -0.978 4.188 1 94.75 82 LEU B CA 1
ATOM 2028 C C . LEU B 1 82 ? -10.266 -0.091 4.211 1 94.75 82 LEU B C 1
ATOM 2030 O O . LEU B 1 82 ? -9.898 0.436 5.262 1 94.75 82 LEU B O 1
ATOM 2034 N N . GLN B 1 83 ? -9.688 0.062 3.07 1 92.69 83 GLN B N 1
ATOM 2035 C CA . GLN B 1 83 ? -8.492 0.895 2.98 1 92.69 83 GLN B CA 1
ATOM 2036 C C . GLN B 1 83 ? -8.797 2.336 3.377 1 92.69 83 GLN B C 1
ATOM 2038 O O . GLN B 1 83 ? -7.98 2.996 4.02 1 92.69 83 GLN B O 1
ATOM 2043 N N . CYS B 1 84 ? -9.938 2.797 3.02 1 94.81 84 CYS B N 1
ATOM 2044 C CA . CYS B 1 84 ? -10.32 4.156 3.385 1 94.81 84 CYS B CA 1
ATOM 2045 C C . CYS B 1 84 ? -10.492 4.285 4.891 1 94.81 84 CYS B C 1
ATOM 2047 O O . CYS B 1 84 ? -10.031 5.254 5.492 1 94.81 84 CYS B O 1
ATOM 2049 N N . LEU B 1 85 ? -11.133 3.311 5.453 1 95.19 85 LEU B N 1
ATOM 2050 C CA . LEU B 1 85 ? -11.375 3.336 6.891 1 95.19 85 LEU B CA 1
ATOM 2051 C C . LEU B 1 85 ? -10.062 3.234 7.66 1 95.19 85 LEU B C 1
ATOM 2053 O O . LEU B 1 85 ? -9.852 3.955 8.641 1 95.19 85 LEU B O 1
ATOM 2057 N N . VAL B 1 86 ? -9.164 2.441 7.227 1 93 86 VAL B N 1
ATOM 2058 C CA . VAL B 1 86 ? -7.875 2.219 7.863 1 93 86 VAL B CA 1
ATOM 2059 C C . VAL B 1 86 ? -7.043 3.5 7.809 1 93 86 VAL B C 1
ATOM 2061 O O . VAL B 1 86 ? -6.48 3.928 8.82 1 93 86 VAL B O 1
ATOM 2064 N N . ARG B 1 87 ? -7.023 4.109 6.672 1 92.81 87 ARG B N 1
ATOM 2065 C CA . ARG B 1 87 ? -6.234 5.328 6.516 1 92.81 87 ARG B CA 1
ATOM 2066 C C . ARG B 1 87 ? -6.828 6.473 7.324 1 92.81 87 ARG B C 1
ATOM 2068 O O . ARG B 1 87 ? -6.098 7.312 7.855 1 92.81 87 ARG B O 1
ATOM 2075 N N . PHE B 1 88 ? -8.172 6.52 7.379 1 95.12 88 PHE B N 1
ATOM 2076 C CA . PHE B 1 88 ? -8.867 7.508 8.188 1 95.12 88 PHE B CA 1
ATOM 2077 C C . PHE B 1 88 ? -8.453 7.406 9.648 1 95.12 88 PHE B C 1
ATOM 2079 O O . PHE B 1 88 ? -8.141 8.414 10.281 1 95.12 88 PHE B O 1
ATOM 2086 N N . LEU B 1 89 ? -8.383 6.25 10.133 1 94.69 89 LEU B N 1
ATOM 2087 C CA . LEU B 1 89 ? -8.023 6.023 11.531 1 94.69 89 LEU B CA 1
ATOM 2088 C C . LEU B 1 89 ? -6.523 6.191 11.742 1 94.69 89 LEU B C 1
ATOM 2090 O O . LEU B 1 89 ? -6.094 6.805 12.727 1 94.69 89 LEU B O 1
ATOM 2094 N N . GLN B 1 90 ? -5.75 5.727 10.82 1 92.69 90 GLN B N 1
ATOM 2095 C CA . GLN B 1 90 ? -4.293 5.758 10.906 1 92.69 90 GLN B CA 1
ATOM 2096 C C . GLN B 1 90 ? -3.779 7.195 10.969 1 92.69 90 GLN B C 1
ATOM 2098 O O . GLN B 1 90 ? -2.871 7.504 11.742 1 92.69 90 GLN B O 1
ATOM 2103 N N . THR B 1 91 ? -4.328 8.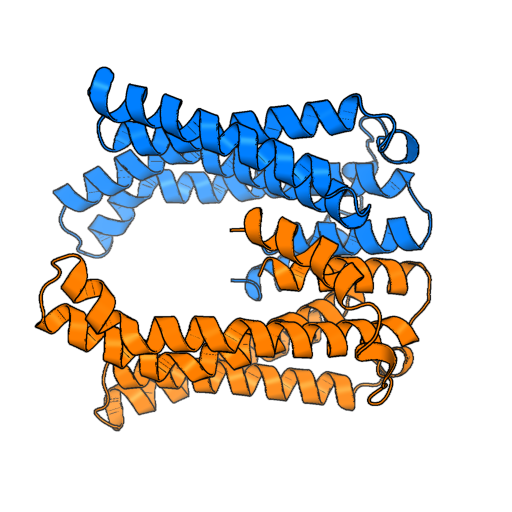047 10.164 1 94.62 91 THR B N 1
ATOM 2104 C CA . THR B 1 91 ? -3.861 9.43 10.094 1 94.62 91 THR B CA 1
ATOM 2105 C C . THR B 1 91 ? -4.176 10.164 11.391 1 94.62 91 THR B C 1
ATOM 2107 O O . THR B 1 91 ? -3.652 11.258 11.633 1 94.62 91 THR B O 1
ATOM 2110 N N . GLN B 1 92 ? -5.035 9.523 12.18 1 94.75 92 GLN B N 1
ATOM 2111 C CA . GLN B 1 92 ? -5.367 10.094 13.484 1 94.75 92 GLN B CA 1
ATOM 2112 C C . GLN B 1 92 ? -4.629 9.359 14.609 1 94.75 92 GLN B C 1
ATOM 2114 O O . GLN B 1 92 ? -4.902 9.586 15.789 1 94.75 92 GLN B O 1
ATOM 2119 N N . ASN B 1 93 ? -3.779 8.445 14.258 1 92.44 93 ASN B N 1
ATOM 2120 C CA . ASN B 1 93 ? -2.988 7.641 15.18 1 92.44 93 ASN B CA 1
ATOM 2121 C C . ASN B 1 93 ? -3.871 6.707 16 1 92.44 93 ASN B C 1
ATOM 2123 O O . ASN B 1 93 ? -3.539 6.383 17.156 1 92.44 93 ASN B O 1
ATOM 2127 N N . ILE B 1 94 ? -5.02 6.406 15.516 1 93.5 94 ILE B N 1
ATOM 2128 C CA . ILE B 1 94 ? -5.914 5.434 16.125 1 93.5 94 ILE B CA 1
ATOM 2129 C C . ILE B 1 94 ? -5.676 4.051 15.523 1 93.5 94 ILE B C 1
ATOM 2131 O O . ILE B 1 94 ? -6.441 3.602 14.664 1 93.5 94 ILE B O 1
ATOM 2135 N N . VAL B 1 95 ? -4.699 3.316 16 1 90.38 95 VAL B N 1
ATOM 2136 C CA . VAL B 1 95 ? -4.23 2.123 15.312 1 90.38 95 VAL B CA 1
ATOM 2137 C C . VAL B 1 95 ? -4.652 0.875 16.078 1 90.38 95 VAL B C 1
ATOM 2139 O O . VAL B 1 95 ? -4.773 -0.208 15.508 1 90.38 95 VAL B O 1
ATOM 2142 N N . PHE B 1 96 ? -4.906 1.059 17.312 1 90.88 96 PHE B N 1
ATOM 2143 C CA . PHE B 1 96 ? -5.25 -0.101 18.141 1 90.88 96 PHE B CA 1
ATOM 2144 C C . PHE B 1 96 ? -6.566 -0.715 17.672 1 90.88 96 PHE B C 1
ATOM 2146 O O . PHE B 1 96 ? -6.652 -1.926 17.453 1 90.88 96 PHE B O 1
ATOM 2153 N N . PRO B 1 97 ? -7.57 0.112 17.453 1 91.88 97 PRO B N 1
ATOM 2154 C CA . PRO B 1 97 ? -8.828 -0.458 16.969 1 91.88 97 PRO B CA 1
ATOM 2155 C C . PRO B 1 97 ? -8.672 -1.146 15.609 1 91.88 97 PRO B C 1
ATOM 2157 O O . PRO B 1 97 ? -9.344 -2.146 15.344 1 91.88 97 PRO B O 1
ATOM 2160 N N . MET B 1 98 ? -7.848 -0.656 14.797 1 90.19 98 MET B N 1
ATOM 2161 C CA . MET B 1 98 ? -7.574 -1.271 13.5 1 90.19 98 MET B CA 1
ATOM 2162 C C . MET B 1 98 ? -7.004 -2.674 13.672 1 90.19 98 MET B C 1
ATOM 2164 O O . MET B 1 98 ? -7.441 -3.613 13.008 1 90.19 98 MET B O 1
ATOM 2168 N N . MET B 1 99 ? -6.043 -2.727 14.555 1 89.94 99 MET B N 1
ATOM 2169 C CA . MET B 1 99 ? -5.398 -4.012 14.812 1 89.94 99 MET B CA 1
ATOM 2170 C C . MET B 1 99 ? -6.387 -5.008 15.414 1 89.94 99 MET B C 1
ATOM 2172 O O . MET B 1 99 ? -6.414 -6.172 15.016 1 89.94 99 MET B O 1
ATOM 2176 N N . LEU B 1 100 ? -7.152 -4.508 16.328 1 92.81 100 LEU B N 1
ATOM 2177 C CA . LEU B 1 100 ? -8.133 -5.355 16.984 1 92.81 100 LEU B CA 1
ATOM 2178 C C . LEU B 1 100 ? -9.164 -5.871 15.992 1 92.81 100 LEU B C 1
ATOM 2180 O O . LEU B 1 100 ? -9.531 -7.051 16.031 1 92.81 100 LEU B O 1
ATOM 2184 N N . SER B 1 101 ? -9.664 -4.98 15.133 1 94.25 101 SER B N 1
ATOM 2185 C CA . SER B 1 101 ? -10.641 -5.371 14.109 1 94.25 101 SER B CA 1
ATOM 2186 C C . SER B 1 101 ? -10.062 -6.426 13.172 1 94.25 101 SER B C 1
ATOM 2188 O O . SER B 1 101 ? -10.734 -7.402 12.844 1 94.25 101 SER B O 1
ATOM 2190 N N . SER B 1 102 ? -8.836 -6.234 12.805 1 91.81 102 SER B N 1
ATOM 2191 C CA . SER B 1 102 ? -8.188 -7.207 11.93 1 91.81 102 SER B CA 1
ATOM 2192 C C . SER B 1 102 ? -8.008 -8.547 12.633 1 91.81 102 SER B C 1
ATOM 2194 O O . SER B 1 102 ? -8.148 -9.602 12.016 1 91.81 102 SER B O 1
ATOM 2196 N N . GLY B 1 103 ? -7.598 -8.469 13.883 1 93.06 103 GLY B N 1
ATOM 2197 C CA . GLY B 1 103 ? -7.477 -9.688 14.672 1 93.06 103 GLY B CA 1
ATOM 2198 C C . GLY B 1 103 ? -8.773 -10.461 14.773 1 93.06 103 GLY B C 1
ATOM 2199 O O . GLY B 1 103 ? -8.805 -11.68 14.547 1 93.06 103 GLY B O 1
ATOM 2200 N N . ILE B 1 104 ? -9.844 -9.789 15.117 1 95.12 104 ILE B N 1
ATOM 2201 C CA . ILE B 1 104 ? -11.164 -10.398 15.219 1 95.12 104 ILE B CA 1
ATOM 2202 C C . ILE B 1 104 ? -11.562 -10.992 13.867 1 95.12 104 ILE B C 1
ATOM 2204 O O . ILE B 1 104 ? -12.039 -12.133 13.797 1 95.12 104 ILE B O 1
ATOM 2208 N N . THR B 1 105 ? -11.367 -10.242 12.812 1 94.69 105 THR B N 1
ATOM 2209 C CA . THR B 1 105 ? -11.727 -10.68 11.469 1 94.69 105 THR B CA 1
ATOM 2210 C C . THR B 1 105 ? -10.922 -11.922 11.078 1 94.69 105 THR B C 1
ATOM 2212 O O . THR B 1 105 ? -11.461 -12.836 10.453 1 94.69 105 THR B O 1
ATOM 2215 N N . THR B 1 106 ? -9.656 -11.938 11.484 1 93 106 THR B N 1
ATOM 2216 C CA . THR B 1 106 ? -8.805 -13.086 11.164 1 93 106 THR B CA 1
ATOM 2217 C C . THR B 1 106 ? -9.312 -14.344 11.867 1 93 106 THR B C 1
ATOM 2219 O O . THR B 1 106 ? -9.359 -15.414 11.266 1 93 106 THR B O 1
ATOM 2222 N N . LEU B 1 107 ? -9.633 -14.211 13.07 1 95.12 107 LEU B N 1
ATOM 2223 C CA . LEU B 1 107 ? -10.172 -15.336 13.82 1 95.12 107 LEU B CA 1
ATOM 2224 C C . LEU B 1 107 ? -11.477 -15.836 13.203 1 95.12 107 LEU B C 1
ATOM 2226 O O . LEU B 1 107 ? -11.68 -17.047 13.055 1 95.12 107 LEU B O 1
ATOM 2230 N N . LEU B 1 108 ? -12.344 -14.914 12.836 1 95.94 108 LEU B N 1
ATOM 2231 C CA . LEU B 1 108 ? -13.609 -15.273 12.203 1 95.94 108 LEU B CA 1
ATOM 2232 C C . LEU B 1 108 ? -13.367 -15.891 10.828 1 95.94 108 LEU B C 1
ATOM 2234 O O . LEU B 1 108 ? -14.109 -16.781 10.406 1 95.94 108 LEU B O 1
ATOM 2238 N N . HIS B 1 109 ? -12.375 -15.383 10.211 1 94.94 109 HIS B N 1
ATOM 2239 C CA . HIS B 1 109 ? -12.031 -15.906 8.891 1 94.94 109 HIS B CA 1
ATOM 2240 C C . HIS B 1 109 ? -11.727 -17.406 8.945 1 94.94 109 HIS B C 1
ATOM 2242 O O . HIS B 1 109 ? -12.141 -18.156 8.062 1 94.94 109 HIS B O 1
ATOM 2248 N N . VAL B 1 110 ? -10.961 -17.812 9.938 1 95 110 VAL B N 1
ATOM 2249 C CA . VAL B 1 110 ? -10.602 -19.219 10.086 1 95 110 VAL B CA 1
ATOM 2250 C C . VAL B 1 110 ? -11.867 -20.062 10.195 1 95 110 VAL B C 1
ATOM 2252 O O . VAL B 1 110 ? -11.984 -21.094 9.547 1 95 110 VAL B O 1
ATOM 2255 N N . LEU B 1 111 ? -12.805 -19.609 10.93 1 95.75 111 LEU B N 1
ATOM 2256 C CA . LEU B 1 111 ? -14.062 -20.328 11.117 1 95.75 111 LEU B CA 1
ATOM 2257 C C . LEU B 1 111 ? -14.883 -20.328 9.836 1 95.75 111 LEU B C 1
ATOM 2259 O O . LEU B 1 111 ? -15.406 -21.375 9.43 1 95.75 111 LEU B O 1
ATOM 2263 N N . VAL B 1 112 ? -15.031 -19.141 9.211 1 95.94 112 VAL B N 1
ATOM 2264 C CA . VAL B 1 112 ? -15.82 -19 7.992 1 95.94 112 VAL B CA 1
ATOM 2265 C C . VAL B 1 112 ? -15.203 -19.828 6.875 1 95.94 112 VAL B C 1
ATOM 2267 O O . VAL B 1 112 ? -15.914 -20.5 6.121 1 95.94 112 VAL B O 1
ATOM 2270 N N . CYS B 1 113 ? -13.906 -19.766 6.828 1 94.62 113 CYS B N 1
ATOM 2271 C CA . CYS B 1 113 ? -13.195 -20.531 5.812 1 94.62 113 CYS B CA 1
ATOM 2272 C C . CYS B 1 113 ? -13.391 -22.031 6.027 1 94.62 113 CYS B C 1
ATOM 2274 O O . CYS B 1 113 ? -13.641 -22.766 5.074 1 94.62 113 CYS B O 1
ATOM 2276 N N . TRP B 1 114 ? -13.195 -22.5 7.297 1 94.5 114 TRP B N 1
ATOM 2277 C CA . TRP B 1 114 ? -13.383 -23.906 7.613 1 94.5 114 TRP B CA 1
ATOM 2278 C C . TRP B 1 114 ? -14.773 -24.391 7.184 1 94.5 114 TRP B C 1
ATOM 2280 O O . TRP B 1 114 ? -14.898 -25.422 6.535 1 94.5 114 TRP B O 1
ATOM 2290 N N . PHE B 1 115 ? -15.766 -23.609 7.457 1 95.25 115 PHE B N 1
ATOM 2291 C CA . PHE B 1 115 ? -17.141 -23.969 7.141 1 95.25 115 PHE B CA 1
ATOM 2292 C C . PHE B 1 115 ? -17.359 -23.984 5.633 1 95.25 115 PHE B C 1
ATOM 2294 O O . PHE B 1 115 ? -17.906 -24.938 5.082 1 95.25 115 PHE B O 1
ATOM 2301 N N . LEU B 1 116 ? -16.906 -22.984 4.863 1 94.88 116 LEU B N 1
ATOM 2302 C CA . LEU B 1 116 ? -17.234 -22.812 3.449 1 94.88 116 LEU B CA 1
ATOM 2303 C C . LEU B 1 116 ? -16.375 -23.719 2.58 1 94.88 116 LEU B C 1
ATOM 2305 O O . LEU B 1 116 ? -16.797 -24.125 1.496 1 94.88 116 LEU B O 1
ATOM 2309 N N . VAL B 1 117 ? -15.219 -24.016 3.109 1 92 117 VAL B N 1
ATOM 2310 C CA . VAL B 1 117 ? -14.32 -24.844 2.312 1 92 117 VAL B CA 1
ATOM 2311 C C . VAL B 1 117 ? -14.625 -26.312 2.557 1 92 117 VAL B C 1
ATOM 2313 O O . VAL B 1 117 ? -14.719 -27.094 1.61 1 92 117 VAL B O 1
ATOM 2316 N N . PHE B 1 118 ? -14.82 -26.781 3.811 1 92 118 PHE B N 1
ATOM 2317 C CA . PHE B 1 118 ? -14.867 -28.203 4.141 1 92 118 PHE B CA 1
ATOM 2318 C C . PHE B 1 118 ? -16.312 -28.656 4.332 1 92 118 PHE B C 1
ATOM 2320 O O . PHE B 1 118 ? -16.641 -29.812 4.031 1 92 118 PHE B O 1
ATOM 2327 N N . LYS B 1 119 ? -17.141 -27.859 4.789 1 91.5 119 LYS B N 1
ATOM 2328 C CA . LYS B 1 119 ? -18.469 -28.328 5.156 1 91.5 119 LYS B CA 1
ATOM 2329 C C . LYS B 1 119 ? -19.484 -28.031 4.051 1 91.5 119 LYS B C 1
ATOM 2331 O O . LYS B 1 119 ? -20.422 -28.797 3.832 1 91.5 119 LYS B O 1
ATOM 2336 N N . SER B 1 120 ? -19.359 -26.969 3.258 1 90.81 120 SER B N 1
ATOM 2337 C CA . SER B 1 120 ? -20.375 -26.547 2.285 1 90.81 120 SER B CA 1
ATOM 2338 C C . SER B 1 120 ? -20.141 -27.219 0.933 1 90.81 120 SER B C 1
ATOM 2340 O O . SER B 1 120 ? -21.016 -27.203 0.068 1 90.81 120 SER B O 1
ATOM 2342 N N . GLY B 1 121 ? -18.906 -27.812 0.759 1 88.94 121 GLY B N 1
ATOM 2343 C CA . GLY B 1 121 ? -18.609 -28.453 -0.508 1 88.94 121 GLY B CA 1
ATOM 2344 C C . GLY B 1 121 ? -18.172 -27.484 -1.586 1 88.94 121 GLY B C 1
ATOM 2345 O O . GLY B 1 121 ? -17.969 -27.891 -2.736 1 88.94 121 GLY B O 1
ATOM 2346 N N . LEU B 1 122 ? -17.984 -26.266 -1.307 1 90.69 122 LEU B N 1
ATOM 2347 C CA . LEU B 1 122 ? -17.641 -25.25 -2.283 1 90.69 122 LEU B CA 1
ATOM 2348 C C . LEU B 1 122 ? -16.156 -25.297 -2.637 1 90.69 122 LEU B C 1
ATOM 2350 O O . LEU B 1 122 ? -15.75 -24.797 -3.678 1 90.69 122 LEU B O 1
ATOM 2354 N N . GLY B 1 123 ? -15.391 -25.891 -1.738 1 89.94 123 GLY B N 1
ATOM 2355 C CA . GLY B 1 123 ? -13.969 -26.047 -2.025 1 89.94 123 GLY B CA 1
ATOM 2356 C C . GLY B 1 123 ? -13.258 -24.719 -2.178 1 89.94 123 GLY B C 1
ATOM 2357 O O . GLY B 1 123 ? -13.328 -23.859 -1.295 1 89.94 123 GLY B O 1
ATOM 2358 N N . SER B 1 124 ? -12.625 -24.516 -3.369 1 87.75 124 SER B N 1
ATOM 2359 C CA . SER B 1 124 ? -11.844 -23.312 -3.621 1 87.75 124 SER B CA 1
ATOM 2360 C C . SER B 1 124 ? -12.734 -22.078 -3.715 1 87.75 124 SER B C 1
ATOM 2362 O O . SER B 1 124 ? -12.336 -20.984 -3.314 1 87.75 124 SER B O 1
ATOM 2364 N N . LYS B 1 125 ? -13.914 -22.266 -4.254 1 92.19 125 LYS B N 1
ATOM 2365 C CA . LYS B 1 125 ? -14.875 -21.172 -4.309 1 92.19 125 LYS B CA 1
ATOM 2366 C C . LYS B 1 125 ? -15.266 -20.703 -2.908 1 92.19 125 LYS B C 1
ATOM 2368 O O . LYS B 1 125 ? -15.531 -19.531 -2.689 1 92.19 125 LYS B O 1
ATOM 2373 N N . GLY B 1 126 ? -15.219 -21.641 -1.998 1 92.19 126 GLY B N 1
ATOM 2374 C CA . GLY B 1 126 ? -15.516 -21.312 -0.61 1 92.19 126 GLY B CA 1
ATOM 2375 C C . GLY B 1 126 ? -14.461 -20.438 0.038 1 92.19 126 GLY B C 1
ATOM 2376 O O . GLY B 1 126 ? -14.789 -19.547 0.833 1 92.19 126 GLY B O 1
ATOM 2377 N N . ALA B 1 127 ? -13.211 -20.688 -0.323 1 92.5 127 ALA B N 1
ATOM 2378 C CA . ALA B 1 127 ? -12.117 -19.875 0.188 1 92.5 127 ALA B CA 1
ATOM 2379 C C . ALA B 1 127 ? -12.242 -18.422 -0.292 1 92.5 127 ALA B C 1
ATOM 2381 O O . ALA B 1 127 ? -12.039 -17.484 0.48 1 92.5 127 ALA B O 1
ATOM 2382 N N . ALA B 1 128 ? -12.578 -18.25 -1.561 1 93.12 128 ALA B N 1
ATOM 2383 C CA . ALA B 1 128 ? -12.773 -16.906 -2.123 1 93.12 128 ALA B CA 1
ATOM 2384 C C . ALA B 1 128 ? -13.922 -16.188 -1.431 1 93.12 128 ALA B C 1
ATOM 2386 O O . ALA B 1 128 ? -13.797 -15.016 -1.062 1 93.12 128 ALA B O 1
ATOM 2387 N N . LEU B 1 129 ? -14.969 -16.938 -1.253 1 95 129 LEU B N 1
ATOM 2388 C CA . LEU B 1 129 ? -16.125 -16.359 -0.586 1 95 129 LEU B CA 1
ATOM 2389 C C . LEU B 1 129 ? -15.812 -16.031 0.867 1 95 129 LEU B C 1
ATOM 2391 O O . LEU B 1 129 ? -16.281 -15.016 1.394 1 95 129 LEU B O 1
ATOM 2395 N N . ALA B 1 130 ? -15.078 -16.875 1.485 1 95.81 130 ALA B N 1
ATOM 2396 C CA . ALA B 1 130 ? -14.664 -16.625 2.863 1 95.81 130 ALA B CA 1
ATOM 2397 C C . ALA B 1 130 ? -13.859 -15.328 2.967 1 95.81 130 ALA B C 1
ATOM 2399 O O . ALA B 1 130 ? -14.047 -14.547 3.904 1 95.81 130 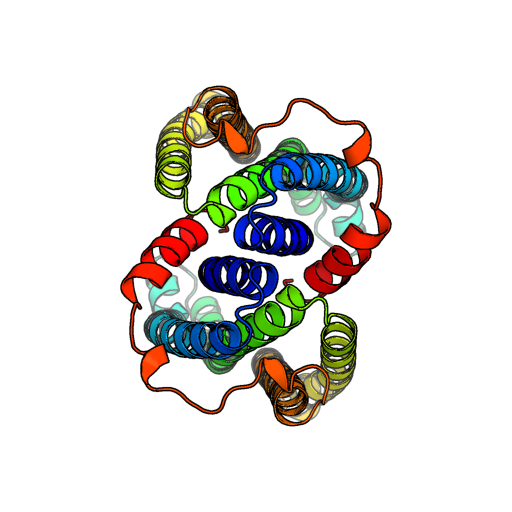ALA B O 1
ATOM 2400 N N . ASN B 1 131 ? -13.031 -15.086 2.066 1 93.94 131 ASN B N 1
ATOM 2401 C CA . ASN B 1 131 ? -12.266 -13.844 2.029 1 93.94 131 ASN B CA 1
ATOM 2402 C C . ASN B 1 131 ? -13.172 -12.625 1.884 1 93.94 131 ASN B C 1
ATOM 2404 O O . ASN B 1 131 ? -12.977 -11.617 2.561 1 93.94 131 ASN B O 1
ATOM 2408 N N . SER B 1 132 ? -14.109 -12.758 1.034 1 95.75 132 SER B N 1
ATOM 2409 C CA . SER B 1 132 ? -15.062 -11.672 0.827 1 95.75 132 SER B CA 1
ATOM 2410 C C . SER B 1 132 ? -15.844 -11.367 2.102 1 95.75 132 SER B C 1
ATOM 2412 O O . SER B 1 132 ? -15.984 -10.211 2.49 1 95.75 132 SER B O 1
ATOM 2414 N N . ILE B 1 133 ? -16.266 -12.367 2.684 1 96.5 133 ILE B N 1
ATOM 2415 C CA . ILE B 1 133 ? -17.047 -12.211 3.908 1 96.5 133 ILE B CA 1
ATOM 2416 C C . ILE B 1 133 ? -16.172 -11.578 4.992 1 96.5 133 ILE B C 1
ATOM 2418 O O . ILE B 1 133 ? -16.609 -10.641 5.672 1 96.5 133 ILE B O 1
ATOM 2422 N N . SER B 1 134 ? -14.961 -12.055 5.133 1 95.38 134 SER B N 1
ATOM 2423 C CA . SER B 1 134 ? -14.047 -11.531 6.141 1 95.38 134 SER B CA 1
ATOM 2424 C C . SER B 1 134 ? -13.75 -10.055 5.902 1 95.38 134 SER B C 1
ATOM 2426 O O . SER B 1 134 ? -13.703 -9.266 6.844 1 95.38 134 SER B O 1
ATOM 2428 N N . CYS B 1 135 ? -13.586 -9.672 4.68 1 94.62 135 CYS B N 1
ATOM 2429 C CA . CYS B 1 135 ? -13.312 -8.281 4.352 1 94.62 135 CYS B CA 1
ATOM 2430 C C . CYS B 1 135 ? -14.508 -7.395 4.695 1 94.62 135 CYS B C 1
ATOM 2432 O O . CYS B 1 135 ? -14.336 -6.312 5.258 1 94.62 135 CYS B O 1
ATOM 2434 N N . TRP B 1 136 ? -15.664 -7.906 4.414 1 97.44 136 TRP B N 1
ATOM 2435 C CA . TRP B 1 136 ? -16.859 -7.129 4.711 1 97.44 136 TRP B CA 1
ATOM 2436 C C . TRP B 1 136 ? -17.094 -7.031 6.215 1 97.44 136 TRP B C 1
ATOM 2438 O O . TRP B 1 136 ? -17.562 -6.008 6.711 1 97.44 136 TRP B O 1
ATOM 2448 N N . ILE B 1 137 ? -16.75 -8.062 6.863 1 97.44 137 ILE B N 1
ATOM 2449 C CA . ILE B 1 137 ? -16.844 -8.016 8.32 1 97.44 137 ILE B CA 1
ATOM 2450 C C . ILE B 1 137 ? -15.898 -6.953 8.867 1 97.44 137 ILE B C 1
ATOM 2452 O O . ILE B 1 137 ? -16.266 -6.164 9.734 1 97.44 137 ILE B O 1
ATOM 2456 N N . ASN B 1 138 ? -14.703 -6.93 8.367 1 96.38 138 ASN B N 1
ATOM 2457 C CA . ASN B 1 138 ? -13.727 -5.934 8.805 1 96.38 138 ASN B CA 1
ATOM 2458 C C . ASN B 1 138 ? -14.203 -4.516 8.5 1 96.38 138 ASN B C 1
ATOM 2460 O O . ASN B 1 138 ? -14.062 -3.615 9.328 1 96.38 138 ASN B O 1
ATOM 2464 N N . VAL B 1 139 ? -14.773 -4.324 7.336 1 97.25 139 VAL B N 1
ATOM 2465 C CA . VAL B 1 139 ? -15.336 -3.035 6.957 1 97.25 139 VAL B CA 1
ATOM 2466 C C . VAL B 1 139 ? -16.422 -2.633 7.957 1 97.25 139 VAL B C 1
ATOM 2468 O O . VAL B 1 139 ? -16.438 -1.498 8.438 1 97.25 139 VAL B O 1
ATOM 2471 N N . LEU B 1 140 ? -17.266 -3.549 8.234 1 98 140 LEU B N 1
ATOM 2472 C CA . LEU B 1 140 ? -18.391 -3.268 9.133 1 98 140 LEU B CA 1
ATOM 2473 C C . LEU B 1 140 ? -17.875 -2.926 10.531 1 98 140 LEU B C 1
ATOM 2475 O O . LEU B 1 140 ? -18.359 -1.969 11.148 1 98 140 LEU B O 1
ATOM 2479 N N . LEU B 1 141 ? -16.922 -3.678 11.031 1 97.44 141 LEU B N 1
ATOM 2480 C CA . LEU B 1 141 ? -16.375 -3.434 12.359 1 97.44 141 LEU B CA 1
ATOM 2481 C C . LEU B 1 141 ? -15.75 -2.045 12.445 1 97.44 141 LEU B C 1
ATOM 2483 O O . LEU B 1 141 ? -16.016 -1.3 13.391 1 97.44 141 LEU B O 1
ATOM 2487 N N . LEU B 1 142 ? -14.992 -1.677 11.461 1 96.44 142 LEU B N 1
ATOM 2488 C CA . LEU B 1 142 ? -14.312 -0.385 11.484 1 96.44 142 LEU B CA 1
ATOM 2489 C C . LEU B 1 142 ? -15.305 0.752 11.25 1 96.44 142 LEU B C 1
ATOM 2491 O O . LEU B 1 142 ? -15.18 1.824 11.844 1 96.44 142 LEU B O 1
ATOM 2495 N N . ALA B 1 143 ? -16.281 0.496 10.352 1 96.88 143 ALA B N 1
ATOM 2496 C CA . ALA B 1 143 ? -17.297 1.509 10.117 1 96.88 143 ALA B CA 1
ATOM 2497 C C . ALA B 1 143 ? -18.078 1.803 11.391 1 96.88 143 ALA B C 1
ATOM 2499 O O . ALA B 1 143 ? -18.359 2.963 11.703 1 96.88 143 ALA B O 1
ATOM 2500 N N . LEU B 1 144 ? -18.391 0.778 12.086 1 97.12 144 LEU B N 1
ATOM 2501 C CA . LEU B 1 144 ? -19.109 0.944 13.344 1 97.12 144 LEU B CA 1
ATOM 2502 C C . LEU B 1 144 ? -18.234 1.66 14.375 1 97.12 144 LEU B C 1
ATOM 2504 O O . LEU B 1 144 ? -18.734 2.502 15.133 1 97.12 144 LEU B O 1
ATOM 2508 N N . TYR B 1 145 ? -16.984 1.323 14.43 1 96.81 145 TYR B N 1
ATOM 2509 C CA . TYR B 1 145 ? -16.078 2.012 15.336 1 96.81 145 TYR B CA 1
ATOM 2510 C C . TYR B 1 145 ? -16.047 3.506 15.039 1 96.81 145 TYR B C 1
ATOM 2512 O O . TYR B 1 145 ? -16.156 4.332 15.953 1 96.81 145 TYR B O 1
ATOM 2520 N N . VAL B 1 146 ? -15.898 3.82 13.766 1 96 146 VAL B N 1
ATOM 2521 C CA . VAL B 1 146 ? -15.812 5.219 13.359 1 96 146 VAL B CA 1
ATOM 2522 C C . VAL B 1 146 ? -17.109 5.941 13.711 1 96 146 VAL B C 1
ATOM 2524 O O . VAL B 1 146 ? -17.094 7.086 14.172 1 96 146 VAL B O 1
ATOM 2527 N N . LYS B 1 147 ? -18.203 5.285 13.523 1 94.94 147 LYS B N 1
ATOM 2528 C CA . LYS B 1 147 ? -19.516 5.887 13.727 1 94.94 147 LYS B CA 1
ATOM 2529 C C . LYS B 1 147 ? -19.781 6.117 15.211 1 94.94 147 LYS B C 1
ATOM 2531 O O . LYS B 1 147 ? -20.359 7.137 15.594 1 94.94 147 LYS B O 1
ATOM 2536 N N . PHE B 1 148 ? -19.25 5.266 16.078 1 95.19 148 PHE B N 1
ATOM 2537 C CA . PHE B 1 148 ? -19.75 5.297 17.438 1 95.19 148 PHE B CA 1
ATOM 2538 C C . PHE B 1 148 ? -18.641 5.68 18.422 1 95.19 148 PHE B C 1
ATOM 2540 O O . PHE B 1 148 ? -18.922 6.039 19.562 1 95.19 148 PHE B O 1
ATOM 2547 N N . SER B 1 149 ? -17.484 5.648 18.031 1 94.38 149 SER B N 1
ATOM 2548 C CA . SER B 1 149 ? -16.391 5.906 18.969 1 94.38 149 SER B CA 1
ATOM 2549 C C . SER B 1 149 ? -16.25 7.398 19.25 1 94.38 149 SER B C 1
ATOM 2551 O O . SER B 1 149 ? -16.391 8.227 18.359 1 94.38 149 SER B O 1
ATOM 2553 N N . SER B 1 150 ? -15.852 7.723 20.484 1 93.94 150 SER B N 1
ATOM 2554 C CA . SER B 1 150 ? -15.617 9.102 20.891 1 93.94 150 SER B CA 1
ATOM 2555 C C . SER B 1 150 ? -14.312 9.633 20.297 1 93.94 150 SER B C 1
ATOM 2557 O O . SER B 1 150 ? -14.164 10.844 20.094 1 93.94 150 SER B O 1
ATOM 2559 N N . SER B 1 151 ? -13.43 8.695 20 1 93.38 151 SER B N 1
ATOM 2560 C CA . SER B 1 151 ? -12.133 9.086 19.453 1 93.38 151 SER B CA 1
ATOM 2561 C C . SER B 1 151 ? -12.273 9.727 18.078 1 93.38 151 SER B C 1
ATOM 2563 O O . SER B 1 151 ? -11.398 10.477 17.641 1 93.38 151 SER B O 1
ATOM 2565 N N . CYS B 1 152 ? -13.375 9.484 17.422 1 94.38 152 CYS B N 1
ATOM 2566 C CA . CYS B 1 152 ? -13.586 9.992 16.078 1 94.38 152 CYS B CA 1
ATOM 2567 C C . CYS B 1 152 ? -14.672 11.07 16.062 1 94.38 152 CYS B C 1
ATOM 2569 O O . CYS B 1 152 ? -15.188 11.414 15 1 94.38 152 CYS B O 1
ATOM 2571 N N . SER B 1 153 ? -15.062 11.531 17.188 1 92.5 153 SER B N 1
ATOM 2572 C CA . SER B 1 153 ? -16.172 12.469 17.297 1 92.5 153 SER B CA 1
ATOM 2573 C C . SER B 1 153 ? -15.867 13.773 16.562 1 92.5 153 SER B C 1
ATOM 2575 O O . SER B 1 153 ? -16.75 14.383 15.961 1 92.5 153 SER B O 1
ATOM 2577 N N . LYS B 1 154 ? -14.625 14.219 16.547 1 92.69 154 LYS B N 1
ATOM 2578 C CA . LYS B 1 154 ? -14.25 15.477 15.906 1 92.69 154 LYS B CA 1
ATOM 2579 C C . LYS B 1 154 ? -14.102 15.312 14.398 1 92.69 154 LYS B C 1
ATOM 2581 O O . LYS B 1 154 ? -14.18 16.281 13.648 1 92.69 154 LYS B O 1
ATOM 2586 N N . THR B 1 155 ? -13.844 14.094 14.039 1 92.88 155 THR B N 1
ATOM 2587 C CA . THR B 1 155 ? -13.5 13.875 12.633 1 92.88 155 THR B CA 1
ATOM 2588 C C . THR B 1 155 ? -14.672 13.266 11.875 1 92.88 155 THR B C 1
ATOM 2590 O O . THR B 1 155 ? -14.711 13.305 10.648 1 92.88 155 THR B O 1
ATOM 2593 N N . ARG B 1 156 ? -15.484 12.586 12.602 1 87.12 156 ARG B N 1
ATOM 2594 C CA . ARG B 1 156 ? -16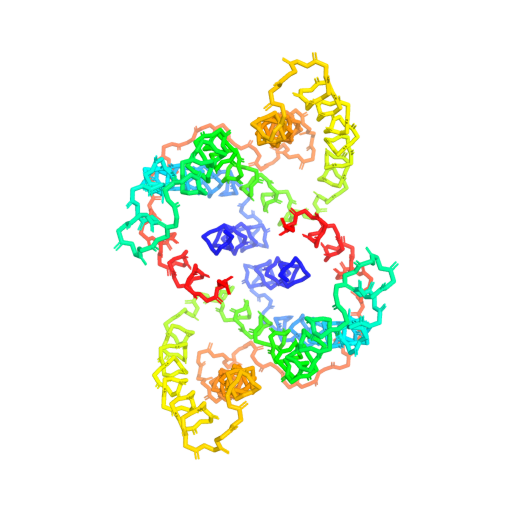.641 11.977 11.945 1 87.12 156 ARG B CA 1
ATOM 2595 C C . ARG B 1 156 ? -17.719 13.016 11.672 1 87.12 156 ARG B C 1
ATOM 2597 O O . ARG B 1 156 ? -18.344 13.523 12.602 1 87.12 156 ARG B O 1
ATOM 2604 N N . THR B 1 157 ? -17.625 13.547 10.469 1 81.31 157 THR B N 1
ATOM 2605 C CA . THR B 1 157 ? -18.688 14.477 10.117 1 81.31 157 THR B CA 1
ATOM 2606 C C . THR B 1 157 ? -19.688 13.82 9.172 1 81.31 157 THR B C 1
ATOM 2608 O O . THR B 1 157 ? -19.344 12.859 8.477 1 81.31 157 THR B O 1
ATOM 2611 N N . GLY B 1 158 ? -20.953 13.828 9.445 1 80.25 158 GLY B N 1
ATOM 2612 C CA . GLY B 1 158 ? -22.016 13.273 8.617 1 80.25 158 GLY B CA 1
ATOM 2613 C C . GLY B 1 158 ? -21.734 13.398 7.129 1 80.25 158 GLY B C 1
ATOM 2614 O O . GLY B 1 158 ? -20.641 13.836 6.73 1 80.25 158 GLY B O 1
ATOM 2615 N N . PHE B 1 159 ? -22.391 12.758 6.2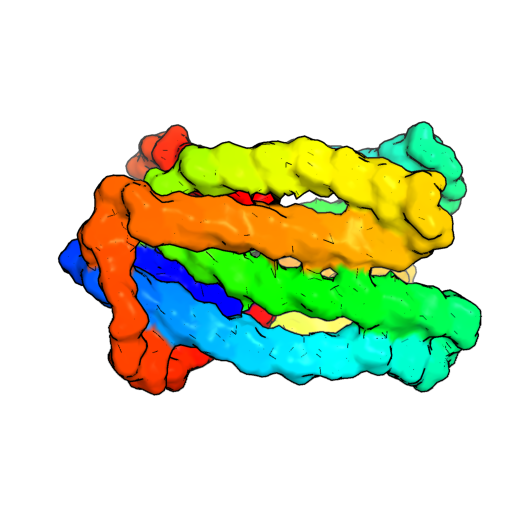93 1 83.75 159 PHE B N 1
ATOM 2616 C CA . PHE B 1 159 ? -22.266 12.82 4.84 1 83.75 159 PHE B CA 1
ATOM 2617 C C . PHE B 1 159 ? -22.312 14.266 4.359 1 83.75 159 PHE B C 1
ATOM 2619 O O . PHE B 1 159 ? -23.125 15.062 4.848 1 83.75 159 PHE B O 1
ATOM 2626 N N . SER B 1 160 ? -21.281 14.672 3.572 1 84.94 160 SER B N 1
ATOM 2627 C CA . SER B 1 160 ? -21.219 16.031 3.045 1 84.94 160 SER B CA 1
ATOM 2628 C C . SER B 1 160 ? -21.141 16.031 1.523 1 84.94 160 SER B C 1
ATOM 2630 O O . SER B 1 160 ? -20.391 15.234 0.937 1 84.94 160 SER B O 1
ATOM 2632 N N . LYS B 1 161 ? -21.828 16.969 0.917 1 86.75 161 LYS B N 1
ATOM 2633 C CA . LYS B 1 161 ? -21.766 17.141 -0.53 1 86.75 161 LYS B CA 1
ATOM 2634 C C . LYS B 1 161 ? -20.391 17.641 -0.963 1 86.75 161 LYS B C 1
ATOM 2636 O O . LYS B 1 161 ? -20.031 17.547 -2.141 1 86.75 161 LYS B O 1
ATOM 2641 N N . GLU B 1 162 ? -19.75 18.078 -0.025 1 85 162 GLU B N 1
ATOM 2642 C CA . GLU B 1 162 ? -18.391 18.562 -0.304 1 85 162 GLU B CA 1
ATOM 2643 C C . GLU B 1 162 ? -17.484 17.422 -0.76 1 85 162 GLU B C 1
ATOM 2645 O O . GLU B 1 162 ? -16.469 17.641 -1.406 1 85 162 GLU B O 1
ATOM 2650 N N . ALA B 1 163 ? -17.859 16.266 -0.396 1 85.62 163 ALA B N 1
ATOM 2651 C CA . ALA B 1 163 ? -17.094 15.078 -0.775 1 85.62 163 ALA B CA 1
ATOM 2652 C C . ALA B 1 163 ? -17.094 14.883 -2.289 1 85.62 163 ALA B C 1
ATOM 2654 O O . ALA B 1 163 ? -16.219 14.203 -2.836 1 85.62 163 ALA B O 1
ATOM 2655 N N . LEU B 1 164 ? -18 15.5 -2.883 1 85.75 164 LEU B N 1
ATOM 2656 C CA . LEU B 1 164 ? -18.125 15.352 -4.328 1 85.75 164 LEU B CA 1
ATOM 2657 C C . LEU B 1 164 ? -17.328 16.438 -5.055 1 85.75 164 LEU B C 1
ATOM 2659 O O . LEU B 1 164 ? -17.188 16.391 -6.281 1 85.75 164 LEU B O 1
ATOM 2663 N N . HIS B 1 165 ? -16.828 17.312 -4.223 1 83.44 165 HIS B N 1
ATOM 2664 C CA . HIS B 1 165 ? -16.031 18.391 -4.805 1 83.44 165 HIS B CA 1
ATOM 2665 C C . HIS B 1 165 ? -14.539 18.062 -4.738 1 83.44 165 HIS B C 1
ATOM 2667 O O . HIS B 1 165 ? -14.117 17.203 -3.965 1 83.44 165 HIS B O 1
ATOM 2673 N N . ASN B 1 166 ? -13.711 18.578 -5.629 1 83.56 166 ASN B N 1
ATOM 2674 C CA . ASN B 1 166 ? -12.258 18.5 -5.652 1 83.56 166 ASN B CA 1
ATOM 2675 C C . ASN B 1 166 ? -11.773 17.078 -5.953 1 83.56 166 ASN B C 1
ATOM 2677 O O . ASN B 1 166 ? -10.742 16.641 -5.438 1 83.56 166 ASN B O 1
ATOM 2681 N N . ILE B 1 167 ? -12.617 16.359 -6.617 1 86.38 167 ILE B N 1
ATOM 2682 C CA . ILE B 1 167 ? -12.281 15.008 -7.062 1 86.38 167 ILE B CA 1
ATOM 2683 C C . ILE B 1 167 ? -11.016 15.047 -7.918 1 86.38 167 ILE B C 1
ATOM 2685 O O . ILE B 1 167 ? -10.125 14.211 -7.762 1 86.38 167 ILE B O 1
ATOM 2689 N N . PRO B 1 168 ? -10.844 16.094 -8.688 1 85.62 168 PRO B N 1
ATOM 2690 C CA . PRO B 1 168 ? -9.625 16.141 -9.5 1 85.62 168 PRO B CA 1
ATOM 2691 C C . PRO B 1 168 ? -8.359 16.266 -8.656 1 85.62 168 PRO B C 1
ATOM 2693 O O . PRO B 1 168 ? -7.328 15.688 -9.008 1 85.62 168 PRO B O 1
ATOM 2696 N N . SER B 1 169 ? -8.508 16.969 -7.59 1 82.81 169 SER B N 1
ATOM 2697 C CA . SER B 1 169 ? -7.352 17.125 -6.707 1 82.81 169 SER B CA 1
ATOM 2698 C C . SER B 1 169 ? -6.973 15.789 -6.07 1 82.81 169 SER B C 1
ATOM 2700 O O . SER B 1 169 ? -5.789 15.477 -5.93 1 82.81 169 SER B O 1
ATOM 2702 N N . PHE B 1 170 ? -7.934 15.062 -5.75 1 88.69 170 PHE B N 1
ATOM 2703 C CA . PHE B 1 170 ? -7.691 13.727 -5.219 1 88.69 170 PHE B CA 1
ATOM 2704 C C . PHE B 1 170 ? -7.062 12.828 -6.277 1 88.69 170 PHE B C 1
ATOM 2706 O O . PHE B 1 170 ? -6.09 12.125 -6 1 88.69 170 PHE B O 1
ATOM 2713 N N . LEU B 1 171 ? -7.5 12.93 -7.43 1 87.88 171 LEU B N 1
ATOM 2714 C CA . LEU B 1 171 ? -7.027 12.078 -8.508 1 87.88 171 LEU B CA 1
ATOM 2715 C C . LEU B 1 171 ? -5.602 12.438 -8.906 1 87.88 171 LEU B C 1
ATOM 2717 O O . LEU B 1 171 ? -4.824 11.562 -9.305 1 87.88 171 LEU B O 1
ATOM 2721 N N . ARG B 1 172 ? -5.34 13.695 -8.781 1 86.56 172 ARG B N 1
ATOM 2722 C CA . ARG B 1 172 ? -3.984 14.141 -9.086 1 86.56 172 ARG B CA 1
ATOM 2723 C C . ARG B 1 172 ? -2.967 13.461 -8.172 1 86.56 172 ARG B C 1
ATOM 2725 O O . ARG B 1 172 ? -1.845 13.172 -8.594 1 86.56 172 ARG B O 1
ATOM 2732 N N . LEU B 1 173 ? -3.377 13.172 -7 1 84.69 173 LEU B N 1
ATOM 2733 C CA . LEU B 1 173 ? -2.514 12.484 -6.043 1 84.69 173 LEU B CA 1
ATOM 2734 C C . LEU B 1 173 ? -2.641 10.969 -6.18 1 84.69 173 LEU B C 1
ATOM 2736 O O . LEU B 1 173 ? -1.639 10.258 -6.133 1 84.69 173 LEU B O 1
ATOM 2740 N N . ALA B 1 174 ? -3.797 10.539 -6.453 1 85.5 174 ALA B N 1
ATOM 2741 C CA . ALA B 1 174 ? -4.121 9.117 -6.398 1 85.5 174 ALA B CA 1
ATOM 2742 C C . ALA B 1 174 ? -3.539 8.375 -7.602 1 85.5 174 ALA B C 1
ATOM 2744 O O . ALA B 1 174 ? -3.041 7.258 -7.469 1 85.5 174 ALA B O 1
ATOM 2745 N N . ILE B 1 175 ? -3.586 8.953 -8.719 1 84.25 175 ILE B N 1
ATOM 2746 C CA . ILE B 1 175 ? -3.193 8.281 -9.953 1 84.25 175 ILE B CA 1
ATOM 2747 C C . ILE B 1 175 ? -1.686 8.039 -9.953 1 84.25 175 ILE B C 1
ATOM 2749 O O . ILE B 1 175 ? -1.233 6.906 -10.125 1 84.25 175 ILE B O 1
ATOM 2753 N N . PRO B 1 176 ? -0.928 9.047 -9.68 1 80.69 176 PRO B N 1
ATOM 2754 C CA . PRO B 1 176 ? 0.511 8.789 -9.602 1 80.69 176 PRO B CA 1
ATOM 2755 C C . PRO B 1 176 ? 0.866 7.785 -8.5 1 80.69 176 PRO B C 1
ATOM 2757 O O . PRO B 1 176 ? 1.767 6.961 -8.68 1 80.69 176 PRO B O 1
ATOM 2760 N N . SER B 1 177 ? 0.182 7.852 -7.418 1 77.81 177 SER B N 1
ATOM 2761 C CA . SER B 1 177 ? 0.435 6.938 -6.312 1 77.81 177 SER B CA 1
ATOM 2762 C C . SER B 1 177 ? 0.108 5.5 -6.699 1 77.81 177 SER B C 1
ATOM 2764 O O . SER B 1 177 ? 0.813 4.566 -6.305 1 77.81 177 SER B O 1
ATOM 2766 N N . ALA B 1 178 ? -0.878 5.398 -7.453 1 76.88 178 ALA B N 1
ATOM 2767 C CA . ALA B 1 178 ? -1.278 4.07 -7.91 1 76.88 178 ALA B CA 1
ATOM 2768 C C . ALA B 1 178 ? -0.239 3.482 -8.859 1 76.88 178 ALA B C 1
ATOM 2770 O O . ALA B 1 178 ? 0.02 2.277 -8.836 1 76.88 178 ALA B O 1
ATOM 2771 N N . VAL B 1 179 ? 0.328 4.316 -9.555 1 73.69 179 VAL B N 1
ATOM 2772 C CA . VAL B 1 179 ? 1.302 3.871 -10.547 1 73.69 179 VAL B CA 1
ATOM 2773 C C . VAL B 1 179 ? 2.619 3.521 -9.859 1 73.69 179 VAL B C 1
ATOM 2775 O O . VAL B 1 179 ? 3.332 2.615 -10.297 1 73.69 179 VAL B O 1
ATOM 2778 N N . MET B 1 180 ? 2.887 4.145 -8.781 1 68 180 MET B N 1
ATOM 2779 C CA . MET B 1 180 ? 4.176 3.967 -8.125 1 68 180 MET B CA 1
ATOM 2780 C C . MET B 1 180 ? 4.117 2.828 -7.109 1 68 180 MET B C 1
ATOM 2782 O O . MET B 1 180 ? 5.125 2.176 -6.844 1 68 180 MET B O 1
ATOM 2786 N N . VAL B 1 181 ? 3.02 2.885 -6.418 1 58.91 181 VAL B N 1
ATOM 2787 C CA . VAL B 1 181 ? 2.953 1.923 -5.32 1 58.91 181 VAL B CA 1
ATOM 2788 C C . VAL B 1 181 ? 2.455 0.578 -5.844 1 58.91 181 VAL B C 1
ATOM 2790 O O . VAL B 1 181 ? 2.225 -0.351 -5.066 1 58.91 181 VAL B O 1
ATOM 2793 N N . TRP B 1 182 ? 2.74 0.244 -7.051 1 48.66 182 TRP B N 1
ATOM 2794 C CA . TRP B 1 182 ? 2.305 -1.067 -7.523 1 48.66 182 TRP B CA 1
ATOM 2795 C C . TRP B 1 182 ? 3.287 -2.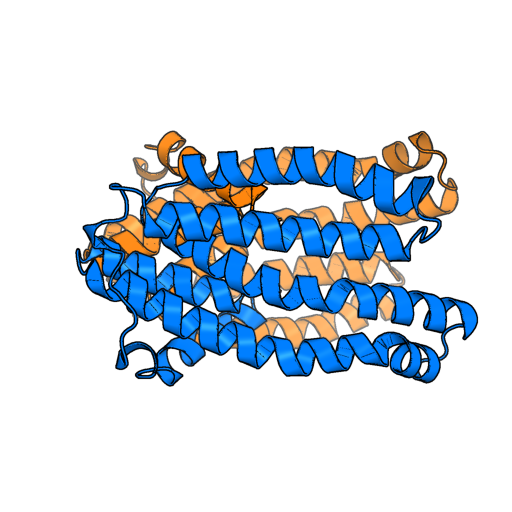152 -7.094 1 48.66 182 TRP B C 1
ATOM 2797 O O . TRP B 1 182 ? 4.477 -1.885 -6.91 1 48.66 182 TRP B O 1
#

Sequence (364 aa):
MGMASALDTLCGQSYGAKQYHMLSIHMQRAMLILLIVSIPLATIWAYTGTILMAVGQDPEISQEAELYARFMIPSLFAYGLLQCLVRFLQTQNIVFPMMLSSGITTLLHVLVCWFLVFKSGLGSKGAALANSISCWINVLLLALYVKFSSSCSKTRTGFSKEALHNIPSFLRLAIPSAVMVWMGMASALDTLCGQSYGAKQYHMLSIHMQRAMLILLIVSIPLATIWAYTGTILMAVGQDPEISQEAELYARFMIPSLFAYGLLQCLVRFLQTQNIVFPMMLSSGITTLLHVLVCWFLVFKSGLGSKGAALANSISCWINVLLLALYVKFSSSCSKTRTGFSKEALHNIPSFLRLAIPSAVMVW

Solvent-accessible surface area (backbone atoms only — not comparable to full-atom values): 17325 Å² total; per-residue (Å²): 109,19,48,47,47,31,45,23,24,53,32,2,19,27,46,37,51,66,38,37,56,51,36,32,35,46,40,49,28,46,37,52,52,41,51,57,58,37,49,64,53,40,54,51,34,57,40,38,20,63,53,36,40,71,74,68,42,57,63,69,61,19,49,52,51,14,53,34,34,47,42,30,40,63,26,53,52,25,45,42,46,33,46,36,55,50,34,60,31,45,37,67,70,47,41,65,66,54,45,50,41,49,51,53,29,50,56,50,30,55,54,46,26,50,44,28,27,70,70,67,68,46,37,68,46,14,45,27,38,24,49,21,51,30,36,42,48,35,32,50,51,51,50,48,44,48,73,68,35,75,90,30,55,71,29,54,48,73,93,56,77,65,24,72,49,66,54,65,64,49,47,61,45,12,52,49,32,36,68,63,63,104,109,19,47,48,48,33,44,23,25,54,32,2,19,28,46,37,51,64,37,36,56,52,36,32,35,47,40,49,28,47,37,52,51,41,50,58,58,36,49,65,52,40,54,51,34,56,40,38,20,62,53,35,41,72,73,68,43,56,63,69,61,18,48,51,52,14,53,35,34,48,42,30,40,62,26,52,52,25,46,42,47,33,45,36,54,49,36,60,32,44,37,68,70,47,41,63,66,54,45,51,40,51,51,53,29,50,58,48,29,55,54,46,25,50,44,28,28,71,68,68,69,46,38,68,46,14,46,27,37,23,49,20,50,29,36,42,49,35,32,50,52,50,51,50,44,49,73,67,36,76,90,29,54,71,29,56,47,76,94,57,77,64,26,73,48,65,54,66,62,49,44,61,44,12,53,46,32,36,68,63,64,105

Secondary structure (DSSP, 8-state):
-HHHHHHHHHHHHHHHTT-THHHHHHHHHHHHHHHHHHHHHHHHHHTHHHHHHHTT--HHHHHHHHHHHHHHHHHHHHHHHHHHHHHHHHTTT--HHHHHHHHHHHHHHHHHHHIIIIISS-THHHHHHHHHHHHHHHHHHHHHHHHH-GGGTTT-----GGGGS-HHHHHHHHHHHHHH--/-HHHHHHHHHHHHHHHTT-THHHHHHHHHHHHHHHHHHHHHHHHHHTHHHHHHHTT--HHHHHHHHHHHHHHHHHHHHHHHHHHHHHHHHTTT--HHHHHHHHHHHHHHHHHHHIIIIISS-THHHHHHHHHHHHHHHHHHHHHHHHH-GGGTTT-----GGGGS-HHHHHHHHHHHHHH--

Foldseek 3Di:
DLLLVLLLVVLLVCVVVVVQQVNQLSLLLQLVVQQVVLVVVLVCLLCQLVVCVVVPDDNVVSVVSNLLSNLLSLVSSLVSLLSSLCSSCVSLVNCVLLVVLLVVLVVVLVVQLCCQQPPVVCNSSSNSNSSSVSSNSSSVSSVVCCVPPPSNVSRDDPDDPCSVPPSVVSCVRRVVSVVPVD/DLLLVLLLVVLLVCVVVVVQQVNQLSLLLQLVVQQVVLVVVLVCLLCQLVVCVVVPDDNVVSVVSNLLSNLLSLVSSLVSLLSSLCSSCVSLVNCVQLVVLLVVLVVVLVVQLCCQQPPVVCNSSSNSNSSSVSSNSSSVSSVVCCVPPPSNVSNDDPDDPCSVPPSVVSCVSRVVSVVPVD

Radius of gyration: 21.65 Å; Cα contacts (8 Å, |Δi|>4): 534; chains: 2; bounding box: 46×55×46 Å

Organism: Vitis vinifera (NCBI:txid29760)

Nearest PDB structures (foldseek):
  5y50-assembly1_A  TM=9.771E-01  e=2.393E-10  Arabidopsis thaliana
  5xjj-assembly1_A  TM=9.678E-01  e=8.420E-10  Camelina sativa
  7dqk-assembly1_A  TM=9.724E-01  e=1.380E-09  Nicotiana tabacum
  6gwh-assembly1_A  TM=7.883E-01  e=8.511E-03  Pyrococcus furiosus DSM 3638
  6idr-assembly1_A  TM=7.125E-01  e=1.806E-01  Vibrio cholerae

pLDDT: mean 91.8, std 6.6, range [48.59, 98.0]